Protein AF-A0A413JX87-F1 (afdb_monomer_lite)

Sequence (339 aa):
GPVENCNSFYLAYRRVDKDGAKVYVGSAQSSSTLMTVTASTTSLGARAYAVKSDAEAWNTNYVDEVNIGIIKDGTNGANGAMPRVCGRYSSGVPYVWDDNYRDIMFYSFGGVNYIFQVKVYGSSVTTPPVSVDGDDNWEPANRFSFVATDTLLADGANIADFMYKNGVMRSQAEVNGIPNLMLNGNTGEVDIRIGTFRGKVNTPFTLLGDSDAQIVSGMTNTFLLKDNLNIATSCKYMCTNGATIVLPTDIKYNGANVTILDFTYPPYNSDIAYTTVLVEGGDTFGNTLHTESQDQSQWFESDLINIRGGIKEFIAVPAYSTSGTFTKVKWFLKKYTSR

Radius of gyration: 36.55 Å; chains: 1; bounding box: 92×43×94 Å

Structure (mmCIF, N/CA/C/O backbone):
data_AF-A0A413JX87-F1
#
_entry.id   AF-A0A413JX87-F1
#
loop_
_atom_site.group_PDB
_atom_site.id
_atom_site.type_symbol
_atom_site.label_atom_id
_atom_site.label_alt_id
_atom_site.label_comp_id
_atom_site.label_asym_id
_atom_site.label_entity_id
_atom_site.label_seq_id
_atom_site.pdbx_PDB_ins_code
_atom_site.Cartn_x
_atom_site.Cartn_y
_atom_site.Cartn_z
_atom_site.occupancy
_atom_site.B_iso_or_equiv
_atom_site.auth_seq_id
_atom_site.auth_comp_id
_atom_site.auth_asym_id
_atom_site.auth_atom_id
_atom_site.pdbx_PDB_model_num
ATOM 1 N N . GLY A 1 1 ? -52.896 -1.210 23.649 1.00 39.78 1 GLY A N 1
ATOM 2 C CA . GLY A 1 1 ? -53.265 -0.801 25.019 1.00 39.78 1 GLY A CA 1
ATOM 3 C C . GLY A 1 1 ? -52.925 0.664 25.198 1.00 39.78 1 GLY A C 1
ATOM 4 O O . GLY A 1 1 ? -52.069 1.127 24.450 1.00 39.78 1 GLY A O 1
ATOM 5 N N . PRO A 1 2 ? -53.582 1.402 26.108 1.00 44.16 2 PRO A N 1
ATOM 6 C CA . PRO A 1 2 ? -53.163 2.764 26.420 1.00 44.16 2 PRO A CA 1
ATOM 7 C C . PRO A 1 2 ? -51.741 2.726 26.999 1.00 44.16 2 PRO A C 1
ATOM 9 O O . PRO A 1 2 ? -51.414 1.828 27.771 1.00 44.16 2 PRO A O 1
ATOM 12 N N . VAL A 1 3 ? -50.894 3.658 26.567 1.00 45.06 3 VAL A N 1
ATOM 13 C CA . VAL A 1 3 ? -49.524 3.820 27.066 1.00 45.06 3 VAL A CA 1
ATOM 14 C C . VAL A 1 3 ? -49.631 4.300 28.514 1.00 45.06 3 VAL A C 1
ATOM 16 O O . VAL A 1 3 ? -50.234 5.344 28.763 1.00 45.06 3 VAL A O 1
ATOM 19 N N . GLU A 1 4 ? -49.130 3.519 29.474 1.00 52.53 4 GLU A N 1
ATOM 20 C CA . GLU A 1 4 ? -49.090 3.947 30.873 1.00 52.53 4 GLU A CA 1
ATOM 21 C C . GLU A 1 4 ? -48.249 5.224 31.004 1.00 52.53 4 GLU A C 1
ATOM 23 O O . GLU A 1 4 ? -47.199 5.364 30.377 1.00 52.53 4 GLU A O 1
ATOM 28 N N . ASN A 1 5 ? -48.727 6.178 31.806 1.00 52.16 5 ASN A N 1
ATOM 29 C CA . ASN A 1 5 ? -48.008 7.418 32.086 1.00 52.16 5 ASN A CA 1
ATOM 30 C C . ASN A 1 5 ? -46.623 7.093 32.672 1.00 52.16 5 ASN A C 1
ATOM 32 O O . ASN A 1 5 ? -46.541 6.597 33.793 1.00 52.16 5 ASN A O 1
ATOM 36 N N . CYS A 1 6 ? -45.542 7.477 31.985 1.00 52.94 6 CYS A N 1
ATOM 37 C CA . CYS A 1 6 ? -44.150 7.341 32.452 1.00 52.94 6 CYS A CA 1
ATOM 38 C C . CYS A 1 6 ? -43.817 8.134 33.738 1.00 52.94 6 CYS A C 1
ATOM 40 O O . CYS A 1 6 ? -42.661 8.190 34.147 1.00 52.94 6 CYS A O 1
ATOM 42 N N . ASN A 1 7 ? -44.811 8.742 34.389 1.00 57.94 7 ASN A N 1
ATOM 43 C CA . ASN A 1 7 ? -44.675 9.447 35.662 1.00 57.94 7 ASN A CA 1
ATOM 44 C C . ASN A 1 7 ? -44.795 8.496 36.869 1.00 57.94 7 ASN A C 1
ATOM 46 O O . ASN A 1 7 ? -44.802 8.964 38.001 1.00 57.94 7 ASN A O 1
ATOM 50 N N . SER A 1 8 ? -44.942 7.184 36.669 1.00 71.06 8 SER A N 1
ATOM 51 C CA . SER A 1 8 ? -44.995 6.183 37.746 1.00 71.06 8 SER A CA 1
ATOM 52 C C . SER A 1 8 ? -43.616 5.743 38.252 1.00 71.06 8 SER A C 1
ATOM 54 O O . SER A 1 8 ? -43.532 5.216 39.358 1.00 71.06 8 SER A O 1
ATOM 56 N N . PHE A 1 9 ? -42.542 5.979 37.489 1.00 82.62 9 PHE A N 1
ATOM 57 C CA . PHE A 1 9 ? -41.192 5.528 37.833 1.00 82.62 9 PHE A CA 1
ATOM 58 C C . PHE A 1 9 ? -40.291 6.661 38.337 1.00 82.62 9 PHE A C 1
ATOM 60 O O . PHE A 1 9 ? -40.411 7.824 37.946 1.00 82.62 9 PHE A O 1
ATOM 67 N N . TYR A 1 10 ? -39.347 6.294 39.199 1.00 87.25 10 TYR A N 1
ATOM 68 C CA . TYR A 1 10 ? -38.249 7.139 39.646 1.00 87.25 10 TYR A CA 1
ATOM 69 C C . TYR A 1 10 ? -37.046 6.904 38.739 1.00 87.25 10 TYR A C 1
ATOM 71 O O . TYR A 1 10 ? -36.473 5.813 38.737 1.00 87.25 10 TYR A O 1
ATOM 79 N N . LEU A 1 11 ? -36.651 7.927 37.981 1.00 87.19 11 LEU A N 1
ATOM 80 C CA . LEU A 1 11 ? -35.415 7.893 37.208 1.00 87.19 11 LEU A CA 1
ATOM 81 C C . LEU A 1 11 ? -34.258 8.298 38.113 1.00 87.19 11 LEU A C 1
ATOM 83 O O . LEU A 1 11 ? -34.257 9.405 38.651 1.00 87.19 11 LEU A O 1
ATOM 87 N N . ALA A 1 12 ? -33.278 7.414 38.257 1.00 85.56 12 ALA A N 1
ATOM 88 C CA . ALA A 1 12 ? -32.003 7.705 38.891 1.00 85.56 12 ALA A CA 1
ATOM 89 C C . ALA A 1 12 ? -30.898 7.644 37.845 1.00 85.56 12 ALA A C 1
ATOM 91 O O . ALA A 1 12 ? -30.959 6.861 36.895 1.00 85.56 12 ALA A O 1
ATOM 92 N N . TYR A 1 13 ? -29.844 8.421 38.052 1.00 83.94 13 TYR A N 1
ATOM 93 C CA . TYR A 1 13 ? -28.676 8.369 37.194 1.00 83.94 13 TYR A CA 1
ATOM 94 C C . TYR A 1 13 ? -27.381 8.332 37.991 1.00 83.94 13 TYR A C 1
ATOM 96 O O . TYR A 1 13 ? -27.323 8.793 39.129 1.00 83.94 13 TYR A O 1
ATOM 104 N N . ARG A 1 14 ? -26.341 7.774 37.375 1.00 80.12 14 ARG A N 1
ATOM 105 C CA . ARG A 1 14 ? -24.995 7.674 37.926 1.00 80.12 14 ARG A CA 1
ATOM 106 C C . ARG A 1 14 ? -23.988 8.069 36.860 1.00 80.12 14 ARG A C 1
ATOM 108 O O . ARG A 1 14 ? -24.003 7.538 35.756 1.00 80.12 14 ARG A O 1
ATOM 115 N N . ARG A 1 15 ? -23.082 8.971 37.219 1.00 79.19 15 ARG A N 1
ATOM 116 C CA . ARG A 1 15 ? -21.880 9.284 36.444 1.00 79.19 15 ARG A CA 1
ATOM 117 C C . ARG A 1 15 ? -20.692 8.562 37.066 1.00 79.19 15 ARG A C 1
ATOM 119 O O . ARG A 1 15 ? -20.596 8.495 38.289 1.00 79.19 15 ARG A O 1
ATOM 126 N N . VAL A 1 16 ? -19.795 8.044 36.239 1.00 76.12 16 VAL A N 1
ATOM 127 C CA . VAL A 1 16 ? -18.480 7.563 36.661 1.00 76.12 16 VAL A CA 1
ATOM 128 C C . VAL A 1 16 ? -17.438 8.450 35.991 1.00 76.12 16 VAL A C 1
ATOM 130 O O . VAL A 1 16 ? -17.410 8.588 34.769 1.00 76.12 16 VAL A O 1
ATOM 133 N N . ASP A 1 17 ? -16.620 9.104 36.808 1.00 76.75 17 ASP A N 1
ATOM 134 C CA . ASP A 1 17 ? -15.427 9.820 36.357 1.00 76.75 17 ASP A CA 1
ATOM 135 C C . ASP A 1 17 ? -14.189 8.930 36.521 1.00 76.75 17 ASP A C 1
ATOM 137 O O . ASP A 1 17 ? -14.228 7.935 37.242 1.00 76.75 17 ASP A O 1
ATOM 141 N N . LYS A 1 18 ? -13.079 9.321 35.883 1.00 66.12 18 LYS A N 1
ATOM 142 C CA . LYS A 1 18 ? -11.777 8.625 35.896 1.00 66.12 18 LYS A CA 1
ATOM 143 C C . LYS A 1 18 ? -11.289 8.162 37.281 1.00 66.12 18 LYS A C 1
ATOM 145 O O . LYS A 1 18 ? -10.570 7.177 37.351 1.00 66.12 18 LYS A O 1
ATOM 150 N N . ASP A 1 19 ? -11.690 8.840 38.355 1.00 62.34 19 ASP A N 1
ATOM 151 C CA . ASP A 1 19 ? -11.262 8.534 39.728 1.00 62.34 19 ASP A CA 1
ATOM 152 C C . ASP A 1 19 ? -12.178 7.513 40.443 1.00 62.34 19 ASP A C 1
ATOM 154 O O . ASP A 1 19 ? -12.044 7.296 41.644 1.00 62.34 19 ASP A O 1
ATOM 158 N N . GLY A 1 20 ? -13.189 6.959 39.758 1.00 58.19 20 GLY A N 1
ATOM 159 C CA . GLY A 1 20 ? -14.112 5.934 40.275 1.00 58.19 20 GLY A CA 1
ATOM 160 C C . GLY A 1 20 ? -15.097 6.392 41.368 1.00 58.19 20 GLY A C 1
ATOM 161 O O . GLY A 1 20 ? -16.060 5.685 41.663 1.00 58.19 20 GLY A O 1
ATOM 162 N N . ALA A 1 21 ? -14.903 7.581 41.953 1.00 51.06 21 ALA A N 1
ATOM 163 C CA . ALA A 1 21 ? -15.490 7.953 43.245 1.00 51.06 21 ALA A CA 1
ATOM 164 C C . ALA A 1 21 ? -16.690 8.927 43.213 1.00 51.06 21 ALA A C 1
ATOM 166 O O . ALA A 1 21 ? -17.373 9.085 44.224 1.00 51.06 21 ALA A O 1
ATOM 167 N N . LYS A 1 22 ? -16.975 9.614 42.098 1.00 49.44 22 LYS A N 1
ATOM 168 C CA . LYS A 1 22 ? -17.972 10.708 42.076 1.00 49.44 22 LYS A CA 1
ATOM 169 C C . LYS A 1 22 ? -19.338 10.256 41.565 1.00 49.44 22 LYS A C 1
ATOM 171 O O . LYS A 1 22 ? -19.640 10.377 40.385 1.00 49.44 22 LYS A O 1
ATOM 176 N N . VAL A 1 23 ? -20.174 9.779 42.485 1.00 52.97 23 VAL A N 1
ATOM 177 C CA . VAL A 1 23 ? -21.579 9.431 42.238 1.00 52.97 23 VAL A CA 1
ATOM 178 C C . VAL A 1 23 ? -22.448 10.675 42.455 1.00 52.97 23 VAL A C 1
ATOM 180 O O . VAL A 1 23 ? -22.610 11.122 43.586 1.00 52.97 23 VAL A O 1
ATOM 183 N N . TYR A 1 24 ? -23.010 11.245 41.387 1.00 54.88 24 TYR A N 1
ATOM 184 C CA . TYR A 1 24 ? -24.106 12.210 41.514 1.00 54.88 24 TYR A CA 1
ATOM 185 C C . TYR A 1 24 ? -25.420 11.459 41.335 1.00 54.88 24 TYR A C 1
ATOM 187 O O . TYR A 1 24 ? -25.675 10.949 40.248 1.00 54.88 24 TYR A O 1
ATOM 195 N N . VAL A 1 25 ? -26.213 11.374 42.402 1.00 55.03 25 VAL A N 1
ATOM 196 C CA . VAL A 1 25 ? -27.550 10.778 42.383 1.00 55.03 25 VAL A CA 1
ATOM 197 C C . VAL A 1 25 ? -28.558 11.915 42.322 1.00 55.03 25 VAL A C 1
ATOM 199 O O . VAL A 1 25 ? -28.744 12.643 43.294 1.00 55.03 25 VAL A O 1
ATOM 202 N N . GLY A 1 26 ? -29.204 12.082 41.174 1.00 61.41 26 GLY A N 1
ATOM 203 C CA . GLY A 1 26 ? -30.480 12.780 41.097 1.00 61.41 26 GLY A CA 1
ATOM 204 C C . GLY A 1 26 ? -31.564 11.740 40.873 1.00 61.41 26 GLY A C 1
ATOM 205 O O . GLY A 1 26 ? -31.559 11.096 39.826 1.00 61.41 26 GLY A O 1
ATOM 206 N N . SER A 1 27 ? -32.460 11.554 41.842 1.00 66.31 27 SER A N 1
ATOM 207 C CA . SER A 1 27 ? -33.670 10.756 41.660 1.00 66.31 27 SER A CA 1
ATOM 208 C C . SER A 1 27 ? -34.885 11.677 41.640 1.00 66.31 27 SER A C 1
ATOM 210 O O . SER A 1 27 ? -35.082 12.516 42.520 1.00 66.31 27 SER A O 1
ATOM 212 N N . ALA A 1 28 ? -35.697 11.555 40.598 1.00 75.00 28 ALA A N 1
ATOM 213 C CA . ALA A 1 28 ? -36.948 12.286 40.488 1.00 75.00 28 ALA A CA 1
ATOM 214 C C . ALA A 1 28 ? -38.000 11.386 39.855 1.00 75.00 28 ALA A C 1
ATOM 216 O O . ALA A 1 28 ? -37.711 10.615 38.938 1.00 75.00 28 ALA A O 1
ATOM 217 N N . GLN A 1 29 ? -39.232 11.505 40.340 1.00 83.75 29 GLN A N 1
ATOM 218 C CA . GLN A 1 29 ? -40.381 10.951 39.646 1.00 83.75 29 GLN A CA 1
ATOM 219 C C . GLN A 1 29 ? -40.648 11.838 38.432 1.00 83.75 29 GLN A C 1
ATOM 221 O O . GLN A 1 29 ? -41.188 12.936 38.553 1.00 83.75 29 GLN A O 1
ATOM 226 N N . SER A 1 30 ? -40.134 11.418 37.286 1.00 77.88 30 SER A N 1
ATOM 227 C CA . SER A 1 30 ? -40.057 12.244 36.088 1.00 77.88 30 SER A CA 1
ATOM 228 C C . SER A 1 30 ? -39.930 11.356 34.862 1.00 77.88 30 SER A C 1
ATOM 230 O O . SER A 1 30 ? -39.313 10.297 34.919 1.00 77.88 30 SER A O 1
ATOM 232 N N . SER A 1 31 ? -40.444 11.830 33.731 1.00 75.75 31 SER A N 1
ATOM 233 C CA . SER A 1 31 ? -40.242 11.200 32.428 1.00 75.75 31 SER A CA 1
ATOM 234 C C . SER A 1 31 ? -38.874 11.521 31.805 1.00 75.75 31 SER A C 1
ATOM 236 O O . SER A 1 31 ? -38.539 10.976 30.759 1.00 75.75 31 SER A O 1
ATOM 238 N N . SER A 1 32 ? -38.090 12.430 32.402 1.00 74.19 32 SER A N 1
ATOM 239 C CA . SER A 1 32 ? -36.755 12.810 31.917 1.00 74.19 32 SER A CA 1
ATOM 240 C C . SER A 1 32 ? -35.840 13.318 33.031 1.00 74.19 32 SER A C 1
ATOM 242 O O . SER A 1 32 ? -36.305 13.896 34.015 1.00 74.19 32 SER A O 1
ATOM 244 N N . THR A 1 33 ? -34.530 13.169 32.849 1.00 72.81 33 THR A N 1
ATOM 245 C CA . THR A 1 33 ? -33.508 13.715 33.749 1.00 72.81 33 THR A CA 1
ATOM 246 C C . THR A 1 33 ? -32.359 14.325 32.947 1.00 72.81 33 THR A C 1
ATOM 248 O O . THR A 1 33 ? -32.121 13.928 31.807 1.00 72.81 33 THR A O 1
ATOM 251 N N . LEU A 1 34 ? -31.664 15.306 33.525 1.00 73.06 34 LEU A N 1
ATOM 252 C CA . LEU A 1 34 ? -30.490 15.942 32.929 1.00 73.06 34 LEU A CA 1
ATOM 253 C C . LEU A 1 34 ? -29.253 15.567 33.737 1.00 73.06 34 LEU A C 1
ATOM 255 O O . LEU A 1 34 ? -29.243 15.687 34.963 1.00 73.06 34 LEU A O 1
ATOM 259 N N . MET A 1 35 ? -28.198 15.158 33.038 1.00 73.44 35 MET A N 1
ATOM 260 C CA . MET A 1 35 ? -26.916 14.828 33.644 1.00 73.44 35 MET A CA 1
ATOM 261 C C . MET A 1 35 ? -25.802 15.644 32.992 1.00 73.44 35 MET A C 1
ATOM 263 O O . MET A 1 35 ? -25.612 15.602 31.778 1.00 73.44 35 MET A O 1
ATOM 267 N N . THR A 1 36 ? -25.031 16.356 33.811 1.00 75.00 36 THR A N 1
ATOM 268 C CA . THR A 1 36 ? -23.856 17.097 33.346 1.00 75.00 36 THR A CA 1
ATOM 269 C C . THR A 1 36 ? -22.670 16.153 33.150 1.00 75.00 36 THR A C 1
ATOM 271 O O . THR A 1 36 ? -22.175 15.544 34.105 1.00 75.00 36 THR A O 1
ATOM 274 N N . VAL A 1 37 ? -22.180 16.077 31.916 1.00 72.00 37 VAL A N 1
ATOM 275 C CA . VAL A 1 37 ? -20.982 15.323 31.525 1.00 72.00 37 VAL A CA 1
ATOM 276 C C . VAL A 1 37 ? -19.751 16.231 31.591 1.00 72.00 37 VAL A C 1
ATOM 278 O O . VAL A 1 37 ? -19.833 17.415 31.269 1.00 72.00 37 VAL A O 1
ATOM 281 N N . THR A 1 38 ? -18.604 15.696 32.010 1.00 72.44 38 THR A N 1
ATOM 282 C CA . THR A 1 38 ? -17.318 16.411 32.015 1.00 72.44 38 THR A CA 1
ATOM 283 C C . THR A 1 38 ? -16.285 15.674 31.161 1.00 72.44 38 THR A C 1
ATOM 285 O O . THR A 1 38 ? -16.447 14.504 30.820 1.00 72.44 38 THR A O 1
ATOM 288 N N . ALA A 1 39 ? -15.157 16.327 30.864 1.00 67.88 39 ALA A N 1
ATOM 289 C CA . ALA A 1 39 ? -14.044 15.695 30.148 1.00 67.88 39 ALA A CA 1
ATOM 290 C C . ALA A 1 39 ? -13.429 14.485 30.892 1.00 67.88 39 ALA A C 1
ATOM 292 O O . ALA A 1 39 ? -12.719 13.680 30.284 1.00 67.88 39 ALA A O 1
ATOM 293 N N . SER A 1 40 ? -13.680 14.340 32.200 1.00 70.69 40 SER A N 1
ATOM 294 C CA . SER A 1 40 ? -13.230 13.208 33.025 1.00 70.69 40 SER A CA 1
ATOM 295 C C . SER A 1 40 ? -14.194 12.024 33.034 1.00 70.69 40 SER A C 1
ATOM 297 O O . SER A 1 40 ? -13.824 10.970 33.548 1.00 70.69 40 SER A O 1
ATOM 299 N N . THR A 1 41 ? -15.401 12.187 32.496 1.00 74.06 41 THR A N 1
ATOM 300 C CA . THR A 1 41 ? -16.443 11.164 32.540 1.00 74.06 41 THR A CA 1
ATOM 301 C C . THR A 1 41 ? -16.083 9.980 31.641 1.00 74.06 41 THR A C 1
ATOM 303 O O . THR A 1 41 ? -15.620 10.165 30.514 1.00 74.06 41 THR A O 1
ATOM 306 N N . THR A 1 42 ? -16.253 8.763 32.157 1.00 70.25 42 THR A N 1
ATOM 307 C CA . THR A 1 42 ? -15.902 7.497 31.488 1.00 70.25 42 THR A CA 1
ATOM 308 C C . THR A 1 42 ? -17.129 6.639 31.195 1.00 70.25 42 THR A C 1
ATOM 310 O O . THR A 1 42 ? -17.184 5.975 30.161 1.00 70.25 42 THR A O 1
ATOM 313 N N . SER A 1 43 ? -18.150 6.688 32.048 1.00 74.12 43 SER A N 1
ATOM 314 C CA . SER A 1 43 ? -19.437 6.045 31.791 1.00 74.12 43 SER A CA 1
ATOM 315 C C . SER A 1 43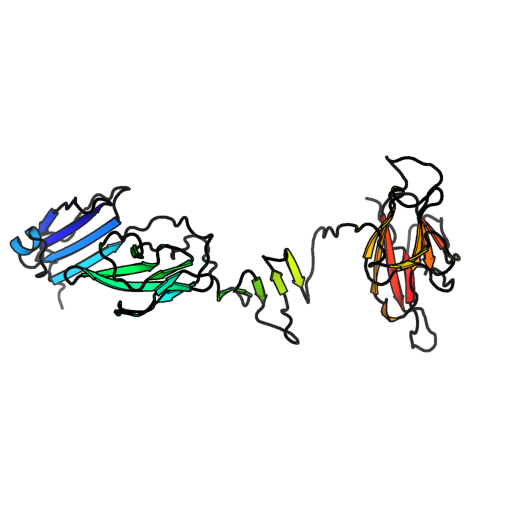 ? -20.580 6.734 32.527 1.00 74.12 43 SER A C 1
ATOM 317 O O . SER A 1 43 ? -20.387 7.450 33.514 1.00 74.12 43 SER A O 1
ATOM 319 N N . LEU A 1 44 ? -21.785 6.510 32.019 1.00 80.00 44 LEU A N 1
ATOM 320 C CA . LEU A 1 44 ? -23.050 6.936 32.590 1.00 80.00 44 LEU A CA 1
ATOM 321 C C . LEU A 1 44 ? -23.949 5.711 32.746 1.00 80.00 44 LEU A C 1
ATOM 323 O O . LEU A 1 44 ? -23.934 4.815 31.907 1.00 80.00 44 LEU A O 1
ATOM 327 N N . GLY A 1 45 ? -24.763 5.695 33.788 1.00 81.31 45 GLY A N 1
ATOM 328 C CA . GLY A 1 45 ? -25.863 4.756 33.955 1.00 81.31 45 GLY A CA 1
ATOM 329 C C . GLY A 1 45 ? -27.141 5.520 34.261 1.00 81.31 45 GLY A C 1
ATOM 330 O O . GLY A 1 45 ? -27.110 6.527 34.973 1.00 81.31 45 GLY A O 1
ATOM 331 N N . ALA A 1 46 ? -28.264 5.035 33.756 1.00 84.31 46 ALA A N 1
ATOM 332 C CA . ALA A 1 46 ? -29.600 5.487 34.109 1.00 84.31 46 ALA A CA 1
ATOM 333 C C . ALA A 1 46 ? -30.453 4.266 34.455 1.00 84.31 46 ALA A C 1
ATOM 335 O O . ALA A 1 46 ? -30.396 3.253 33.764 1.00 84.31 46 ALA A O 1
ATOM 336 N N . ARG A 1 47 ? -31.229 4.357 35.532 1.00 87.25 47 ARG A N 1
ATOM 337 C CA . ARG A 1 47 ? -32.126 3.294 35.992 1.00 87.25 47 ARG A CA 1
ATOM 338 C C . ARG A 1 47 ? -33.512 3.850 36.263 1.00 87.25 47 ARG A C 1
ATOM 340 O O . ARG A 1 47 ? -33.635 4.961 36.780 1.00 87.25 47 ARG A O 1
ATOM 347 N N . ALA A 1 48 ? -34.531 3.055 35.967 1.00 87.88 48 ALA A N 1
ATOM 348 C CA . ALA A 1 48 ? -35.908 3.317 36.362 1.00 87.88 48 ALA A CA 1
ATOM 349 C C . ALA A 1 48 ? -36.289 2.409 37.535 1.00 87.88 48 ALA A C 1
ATOM 351 O O . ALA A 1 48 ? -36.070 1.202 37.478 1.00 87.88 48 ALA A O 1
ATOM 352 N N . TYR A 1 49 ? -36.881 2.966 38.588 1.00 88.75 49 TYR A N 1
ATOM 353 C CA . TYR A 1 49 ? -37.344 2.215 39.759 1.00 88.75 49 TYR A CA 1
ATOM 354 C C . TYR A 1 49 ? -38.829 2.451 40.004 1.00 88.75 49 TYR A C 1
ATOM 356 O O . TYR A 1 49 ? -39.323 3.562 39.829 1.00 88.75 49 TYR A O 1
ATOM 364 N N . ALA A 1 50 ? -39.537 1.429 40.485 1.00 88.44 50 ALA A N 1
ATOM 365 C CA . ALA A 1 50 ? -40.916 1.583 40.952 1.00 88.44 50 ALA A CA 1
ATOM 366 C C . ALA A 1 50 ? -40.997 2.269 42.331 1.00 88.44 50 ALA A C 1
ATOM 368 O O . ALA A 1 50 ? -42.023 2.849 42.678 1.00 88.44 50 ALA A O 1
ATOM 369 N N . VAL A 1 51 ? -39.916 2.214 43.119 1.00 86.44 51 VAL A N 1
ATOM 370 C CA . VAL A 1 51 ? -39.880 2.676 44.513 1.00 86.44 51 VAL A CA 1
ATOM 371 C C . VAL A 1 51 ? -38.788 3.728 44.708 1.00 86.44 51 VAL A C 1
ATOM 373 O O . VAL A 1 51 ? -37.645 3.557 44.285 1.00 86.44 51 VAL A O 1
ATOM 376 N N . LYS A 1 52 ? -39.137 4.816 45.404 1.00 85.12 52 LYS A N 1
ATOM 377 C CA . LYS A 1 52 ? -38.247 5.959 45.654 1.00 85.12 52 LYS A CA 1
ATOM 378 C C . LYS A 1 52 ? -36.959 5.580 46.390 1.00 85.12 52 LYS A C 1
ATOM 380 O O . LYS A 1 52 ? -35.881 6.000 45.982 1.00 85.12 52 LYS A O 1
ATOM 385 N N . SER A 1 53 ? -37.063 4.792 47.459 1.00 87.00 53 SER A N 1
ATOM 386 C CA . SER A 1 53 ? -35.906 4.410 48.280 1.00 87.00 53 SER A CA 1
ATOM 387 C C . SER A 1 53 ? -34.904 3.543 47.517 1.00 87.00 53 SER A C 1
ATOM 389 O O . SER A 1 53 ? -33.704 3.657 47.746 1.00 87.00 53 SER A O 1
ATOM 391 N N . ASP A 1 54 ? -35.375 2.713 46.581 1.00 87.81 54 ASP A N 1
ATOM 392 C CA . ASP A 1 54 ? -34.494 1.924 45.716 1.00 87.81 54 ASP A CA 1
ATOM 393 C C . ASP A 1 54 ? -33.728 2.823 44.732 1.00 87.81 54 ASP A C 1
ATOM 395 O O . ASP A 1 54 ? -32.521 2.650 44.536 1.00 87.81 54 ASP A O 1
ATOM 399 N N . ALA A 1 55 ? -34.404 3.845 44.191 1.00 85.38 55 ALA A N 1
ATOM 400 C CA . ALA A 1 55 ? -33.791 4.849 43.324 1.00 85.38 55 ALA A CA 1
ATOM 401 C C . ALA A 1 55 ? -32.706 5.667 44.037 1.00 85.38 55 ALA A C 1
ATOM 403 O O . ALA A 1 55 ? -31.646 5.916 43.463 1.00 85.38 55 ALA A O 1
ATOM 404 N N . GLU A 1 56 ? -32.954 6.063 45.288 1.00 84.50 56 GLU A N 1
ATOM 405 C CA . GLU A 1 56 ? -31.986 6.777 46.133 1.00 84.50 56 GLU A CA 1
ATOM 406 C C . GLU A 1 56 ? -30.787 5.893 46.525 1.00 84.50 56 GLU A C 1
ATOM 408 O O . GLU A 1 56 ? -29.679 6.403 46.686 1.00 84.50 56 GLU A O 1
ATOM 413 N N . ALA A 1 57 ? -30.980 4.573 46.630 1.00 84.62 57 ALA A N 1
ATOM 414 C CA . ALA A 1 57 ? -29.945 3.614 47.019 1.00 84.62 57 ALA A CA 1
ATOM 415 C C . ALA A 1 57 ? -29.076 3.093 45.857 1.00 84.62 57 ALA A C 1
ATOM 417 O O . ALA A 1 57 ? -28.059 2.446 46.110 1.00 84.62 57 ALA A O 1
ATOM 418 N N . TRP A 1 58 ? -29.461 3.329 44.596 1.00 82.56 58 TRP A N 1
ATOM 419 C CA . TRP A 1 58 ? -28.801 2.758 43.409 1.00 82.56 58 TRP A CA 1
ATOM 420 C C . TRP A 1 58 ? -28.619 1.222 43.491 1.00 82.56 58 TRP A C 1
ATOM 422 O O . TRP A 1 58 ? -27.555 0.670 43.197 1.00 82.56 58 TRP A O 1
ATOM 432 N N . ASN A 1 59 ? -29.649 0.495 43.919 1.00 84.62 59 ASN A N 1
ATOM 433 C CA . ASN A 1 59 ? -29.579 -0.959 44.097 1.00 84.62 59 ASN A CA 1
ATOM 434 C C . ASN A 1 59 ? -30.050 -1.733 42.849 1.00 84.62 59 ASN A C 1
ATOM 436 O O . ASN A 1 59 ? -30.297 -1.162 41.791 1.00 84.62 59 ASN A O 1
ATOM 440 N N . THR A 1 60 ? -30.131 -3.058 42.943 1.00 86.62 60 THR A N 1
ATOM 441 C CA . THR A 1 60 ? -30.507 -3.934 41.822 1.00 86.62 60 THR A CA 1
ATOM 442 C C . THR A 1 60 ? -32.019 -4.119 41.649 1.00 86.62 60 THR A C 1
ATOM 444 O O . THR A 1 60 ? -32.420 -4.895 40.792 1.00 86.62 60 THR A O 1
ATOM 447 N N . ASN A 1 61 ? -32.864 -3.421 42.418 1.00 88.62 61 ASN A N 1
ATOM 448 C CA . ASN A 1 61 ? -34.331 -3.506 42.337 1.00 88.62 61 ASN A CA 1
ATOM 449 C C . ASN A 1 61 ? -34.917 -2.582 41.250 1.00 88.62 61 ASN A C 1
ATOM 451 O O . ASN A 1 61 ? -36.028 -2.066 41.385 1.00 88.62 61 ASN A O 1
ATOM 455 N N . TYR A 1 62 ? -34.155 -2.308 40.192 1.00 87.88 62 TYR A N 1
ATOM 456 C CA . TYR A 1 62 ? -34.613 -1.476 39.085 1.00 87.88 62 TYR A CA 1
ATOM 457 C C . TYR A 1 62 ? -35.540 -2.265 38.154 1.00 87.88 62 TYR A C 1
ATOM 459 O O . TYR A 1 62 ? -35.446 -3.484 38.027 1.00 87.88 62 TYR A O 1
ATOM 467 N N . VAL A 1 63 ? -36.440 -1.543 37.495 1.00 89.00 63 VAL A N 1
ATOM 468 C CA . VAL A 1 63 ? -37.340 -2.063 36.459 1.00 89.00 63 VAL A CA 1
ATOM 469 C C . VAL A 1 63 ? -36.634 -2.086 35.105 1.00 89.00 63 VAL A C 1
ATOM 471 O O . VAL A 1 63 ? -36.882 -2.981 34.305 1.00 89.00 63 VAL A O 1
ATOM 474 N N . ASP A 1 64 ? -35.736 -1.125 34.870 1.00 84.56 64 ASP A N 1
ATOM 475 C CA . ASP A 1 64 ? -34.921 -1.050 33.658 1.00 84.56 64 ASP A CA 1
ATOM 476 C C . ASP A 1 64 ? -33.593 -0.311 33.913 1.00 84.56 64 ASP A C 1
ATOM 478 O O . ASP A 1 64 ? -33.501 0.519 34.829 1.00 84.56 64 ASP A O 1
ATOM 482 N N . GLU A 1 65 ? -32.573 -0.603 33.106 1.00 85.56 65 GLU A N 1
ATOM 483 C CA . GLU A 1 65 ? -31.249 0.024 33.147 1.00 85.56 65 GLU A CA 1
ATOM 484 C C . GLU A 1 65 ? -30.717 0.296 31.734 1.00 85.56 65 GLU A C 1
ATOM 486 O O . GLU A 1 65 ? -30.695 -0.575 30.868 1.00 85.56 65 GLU A O 1
ATOM 491 N N . VAL A 1 66 ? -30.171 1.497 31.542 1.00 77.81 66 VAL A N 1
ATOM 492 C CA . VAL A 1 66 ? -29.366 1.855 30.374 1.00 77.81 66 VAL A CA 1
ATOM 493 C C . VAL A 1 66 ? -27.987 2.303 30.836 1.00 77.81 66 VAL A C 1
ATOM 495 O O . VAL A 1 66 ? -27.855 3.208 31.659 1.00 77.81 66 VAL A O 1
ATOM 498 N N . ASN A 1 67 ? -26.948 1.707 30.258 1.00 74.94 67 ASN A N 1
ATOM 499 C CA . ASN A 1 67 ? -25.562 2.121 30.453 1.00 74.94 67 ASN A CA 1
ATOM 500 C C . ASN A 1 67 ? -25.037 2.781 29.171 1.00 74.94 67 ASN A C 1
ATOM 502 O O . ASN A 1 67 ? -25.204 2.248 28.077 1.00 74.94 67 ASN A O 1
ATOM 506 N N . ILE A 1 68 ? -24.389 3.935 29.310 1.00 70.06 68 ILE A N 1
ATOM 507 C CA . ILE A 1 68 ? -23.825 4.728 28.214 1.00 70.06 68 ILE A CA 1
ATOM 508 C C . ILE A 1 68 ? -22.322 4.874 28.463 1.00 70.06 68 ILE A C 1
ATOM 510 O O . ILE A 1 68 ? -21.896 5.510 29.427 1.00 70.06 68 ILE A O 1
ATOM 514 N N . GLY A 1 69 ? -21.494 4.287 27.602 1.00 64.56 69 GLY A N 1
ATOM 515 C CA . GLY A 1 69 ? -20.044 4.498 27.633 1.00 64.56 69 GLY A CA 1
ATOM 516 C C . GLY A 1 69 ? -19.666 5.832 26.986 1.00 64.56 69 GLY A C 1
ATOM 517 O O . GLY A 1 69 ? -20.202 6.168 25.932 1.00 64.56 69 GLY A O 1
ATOM 518 N N . ILE A 1 70 ? -18.738 6.585 27.588 1.00 66.12 70 ILE A N 1
ATOM 519 C CA . ILE A 1 70 ? -18.177 7.790 26.958 1.00 66.12 70 ILE A CA 1
ATOM 520 C C . ILE A 1 70 ? -16.880 7.423 26.244 1.00 66.12 70 ILE A C 1
ATOM 522 O O . ILE A 1 70 ? -15.930 6.934 26.855 1.00 66.12 70 ILE A O 1
ATOM 526 N N . ILE A 1 71 ? -16.852 7.673 24.937 1.00 58.91 71 ILE A N 1
ATOM 527 C CA . ILE A 1 71 ? -15.771 7.272 24.034 1.00 58.91 71 ILE A CA 1
ATOM 528 C C . ILE A 1 71 ? -14.819 8.458 23.812 1.00 58.91 71 ILE A C 1
ATOM 530 O O . ILE A 1 71 ? -15.257 9.604 23.731 1.00 58.91 71 ILE A O 1
ATOM 534 N N . LYS A 1 72 ? -13.511 8.180 23.735 1.00 52.84 72 LYS A N 1
ATOM 535 C CA . LYS A 1 72 ? -12.443 9.142 23.408 1.00 52.84 72 LYS A CA 1
ATOM 536 C C . LYS A 1 72 ? -11.532 8.554 22.332 1.00 52.84 72 LYS A C 1
ATOM 538 O O . LYS A 1 72 ? -11.406 7.330 22.262 1.00 52.84 72 LYS A O 1
ATOM 543 N N . ASP A 1 73 ? -10.865 9.421 21.578 1.00 43.22 73 ASP A N 1
ATOM 544 C CA . ASP A 1 73 ? -9.960 9.054 20.485 1.00 43.22 73 ASP A CA 1
ATOM 545 C C . ASP A 1 73 ? -8.857 8.069 20.923 1.00 43.22 73 ASP A C 1
ATOM 547 O O . ASP A 1 73 ? -8.335 8.122 22.045 1.00 43.22 73 ASP A O 1
ATOM 551 N N . GLY A 1 74 ? -8.501 7.146 20.024 1.00 46.91 74 GLY A N 1
ATOM 552 C CA . GLY A 1 74 ? -7.436 6.163 20.230 1.00 46.91 74 GLY A CA 1
ATOM 553 C C . GLY A 1 74 ? -6.054 6.696 19.830 1.00 46.91 74 GLY A C 1
ATOM 554 O O . GLY A 1 74 ? -5.917 7.354 18.807 1.00 46.91 74 GLY A O 1
ATOM 555 N N . THR A 1 75 ? -5.014 6.377 20.611 1.00 43.62 75 THR A N 1
ATOM 556 C CA . THR A 1 75 ? -3.624 6.851 20.400 1.00 43.62 75 THR A CA 1
ATOM 557 C C . THR A 1 75 ? -2.627 5.760 19.985 1.00 43.62 75 THR A C 1
ATOM 559 O O . THR A 1 75 ? -1.477 6.073 19.701 1.00 43.62 75 THR A O 1
ATOM 562 N N . ASN A 1 76 ? -3.030 4.482 19.949 1.00 46.81 76 ASN A N 1
ATOM 563 C CA . ASN A 1 76 ? -2.102 3.336 19.890 1.00 46.81 76 ASN A CA 1
ATOM 564 C C . ASN A 1 76 ? -2.173 2.522 18.579 1.00 46.81 76 ASN A C 1
ATOM 566 O O . ASN A 1 76 ? -1.899 1.326 18.583 1.00 46.81 76 ASN A O 1
ATOM 570 N N . GLY A 1 77 ? -2.525 3.145 17.451 1.00 46.97 77 GLY A N 1
ATOM 571 C CA . GLY A 1 77 ? -2.675 2.454 16.157 1.00 46.97 77 GLY A CA 1
ATOM 572 C C . GLY A 1 77 ? -1.385 1.891 15.535 1.00 46.97 77 GLY A C 1
ATOM 573 O O . GLY A 1 77 ? -1.459 1.246 14.497 1.00 46.97 77 GLY A O 1
ATOM 574 N N . ALA A 1 78 ? -0.212 2.125 16.136 1.00 42.88 78 ALA A N 1
ATOM 575 C CA . ALA A 1 78 ? 1.077 1.677 15.598 1.00 42.88 78 ALA A CA 1
ATOM 576 C C . ALA A 1 78 ? 1.382 0.187 15.859 1.00 42.88 78 ALA A C 1
ATOM 578 O O . ALA A 1 78 ? 2.109 -0.426 15.084 1.00 42.88 78 ALA A O 1
ATOM 579 N N . ASN A 1 79 ? 0.801 -0.410 16.906 1.00 51.97 79 ASN A N 1
ATOM 580 C CA . ASN A 1 79 ? 0.990 -1.825 17.245 1.00 51.97 79 ASN A CA 1
ATOM 581 C C . ASN A 1 79 ? -0.249 -2.616 16.787 1.00 51.97 79 ASN A C 1
ATOM 583 O O . ASN A 1 79 ? -1.117 -2.944 17.595 1.00 51.97 79 ASN A O 1
ATOM 587 N N . GLY A 1 80 ? -0.359 -2.842 15.474 1.00 51.78 80 GLY A N 1
ATOM 588 C CA . GLY A 1 80 ? -1.546 -3.342 14.758 1.00 51.78 80 GLY A CA 1
ATOM 589 C C . GLY A 1 80 ? -1.949 -4.809 14.979 1.00 51.78 80 GLY A C 1
ATOM 590 O O . GLY A 1 80 ? -2.481 -5.422 14.059 1.00 51.78 80 GLY A O 1
ATOM 591 N N . ALA A 1 81 ? -1.713 -5.381 16.163 1.00 59.91 81 ALA A N 1
ATOM 592 C CA . ALA A 1 81 ? -2.111 -6.754 16.477 1.00 59.91 81 ALA A CA 1
ATOM 593 C C . ALA A 1 81 ? -3.641 -6.916 16.419 1.00 59.91 81 ALA A C 1
ATOM 595 O O . ALA A 1 81 ? -4.376 -6.103 16.993 1.00 59.91 81 ALA A O 1
ATOM 596 N N . MET A 1 82 ? -4.136 -7.971 15.757 1.00 64.25 82 MET A N 1
ATOM 597 C CA . MET A 1 82 ? -5.575 -8.216 15.647 1.00 64.25 82 MET A CA 1
ATOM 598 C C . MET A 1 82 ? -6.173 -8.498 17.031 1.00 64.25 82 MET A C 1
ATOM 600 O O . MET A 1 82 ? -5.727 -9.416 17.725 1.00 64.25 82 MET A O 1
ATOM 604 N N . PRO A 1 83 ? -7.225 -7.784 17.451 1.00 73.69 83 PRO A N 1
ATOM 605 C CA . PRO A 1 83 ? -7.910 -8.130 18.681 1.00 73.69 83 PRO A CA 1
ATOM 606 C C . PRO A 1 83 ? -8.589 -9.498 18.551 1.00 73.69 83 PRO A C 1
ATOM 608 O O . PRO A 1 83 ? -9.367 -9.732 17.625 1.00 73.69 83 PRO A O 1
ATOM 611 N N . ARG A 1 84 ? -8.310 -10.405 19.493 1.00 78.19 84 ARG A N 1
ATOM 612 C CA . ARG A 1 84 ? -8.879 -11.759 19.528 1.00 78.19 84 ARG A CA 1
ATOM 613 C C . ARG A 1 84 ? -9.736 -11.929 20.774 1.00 78.19 84 ARG A C 1
ATOM 615 O O . ARG A 1 84 ? -9.246 -11.834 21.893 1.00 78.19 84 ARG A O 1
ATOM 622 N N . VAL A 1 85 ? -11.029 -12.185 20.586 1.00 79.69 85 VAL A N 1
ATOM 623 C CA . VAL A 1 85 ? -11.956 -12.412 21.703 1.00 79.69 85 VAL A CA 1
ATOM 624 C C . VAL A 1 85 ? -11.806 -13.848 22.203 1.00 79.69 85 VAL A C 1
ATOM 626 O O . VAL A 1 85 ? -12.186 -14.792 21.516 1.00 79.69 85 VAL A O 1
ATOM 629 N N . CYS A 1 86 ? -11.290 -14.005 23.420 1.00 82.25 86 CYS A N 1
ATOM 630 C CA . CYS A 1 86 ? -11.034 -15.299 24.060 1.00 82.25 86 CYS A CA 1
ATOM 631 C C . CYS A 1 86 ? -12.165 -15.750 24.999 1.00 82.25 86 CYS A C 1
ATOM 633 O O . CYS A 1 86 ? -12.093 -16.821 25.596 1.00 82.25 86 CYS A O 1
ATOM 635 N N . GLY A 1 87 ? -13.223 -14.947 25.144 1.00 79.69 87 GLY A N 1
ATOM 636 C CA . GLY A 1 87 ? -14.335 -15.254 26.041 1.00 79.69 87 GLY A CA 1
ATOM 637 C C . GLY A 1 87 ? -14.014 -14.951 27.507 1.00 79.69 87 GLY A C 1
ATOM 638 O O . GLY A 1 87 ? -13.275 -14.016 27.816 1.00 79.69 87 GLY A O 1
ATOM 639 N N . ARG A 1 88 ? -14.660 -15.660 28.440 1.00 80.62 88 ARG A N 1
ATOM 640 C CA . ARG A 1 88 ? -14.487 -15.413 29.880 1.00 80.62 88 ARG A CA 1
ATOM 641 C C . ARG A 1 88 ? -13.111 -15.887 30.335 1.00 80.62 88 ARG A C 1
ATOM 643 O O . ARG A 1 88 ? -12.674 -16.962 29.926 1.00 80.62 88 ARG A O 1
ATOM 650 N N . TYR A 1 89 ? -12.477 -15.121 31.224 1.00 89.38 89 TYR A N 1
ATOM 651 C CA . TYR A 1 89 ? -11.229 -15.535 31.854 1.00 89.38 89 TYR A CA 1
ATOM 652 C C . TYR A 1 89 ? -11.334 -16.965 32.389 1.00 89.38 89 TYR A C 1
ATOM 654 O O . TYR A 1 89 ? -12.277 -17.322 33.101 1.00 89.38 89 TYR A O 1
ATOM 662 N N . SER A 1 90 ? -10.317 -17.747 32.063 1.00 90.50 90 SER A N 1
ATOM 663 C CA . SER A 1 90 ? -10.130 -19.124 32.492 1.00 90.50 90 SER A CA 1
ATOM 664 C C . SER A 1 90 ? -8.737 -19.256 33.089 1.00 90.50 90 SER A C 1
ATOM 666 O O . SER A 1 90 ? -7.749 -18.882 32.455 1.00 90.50 90 SER A O 1
ATOM 668 N N . SER A 1 91 ? -8.664 -19.765 34.318 1.00 90.69 91 SER A N 1
ATOM 669 C CA . SER A 1 91 ? -7.401 -19.892 35.047 1.00 90.69 91 SER A CA 1
ATOM 670 C C . SER A 1 91 ? -6.442 -20.854 34.342 1.00 90.69 91 SER A C 1
ATOM 672 O O . SER A 1 91 ? -6.857 -21.908 33.865 1.00 90.69 91 SER A O 1
ATOM 674 N N . GLY A 1 92 ? -5.162 -20.479 34.268 1.00 85.81 92 GLY A N 1
ATOM 675 C CA . GLY A 1 92 ? -4.108 -21.280 33.635 1.00 85.81 92 GLY A CA 1
ATOM 676 C C . GLY A 1 92 ? -4.034 -21.174 32.107 1.00 85.81 92 GLY A C 1
ATOM 677 O O . GLY A 1 92 ? -3.085 -21.689 31.522 1.00 85.81 92 GLY A O 1
ATOM 678 N N . VAL A 1 93 ? -4.979 -20.486 31.459 1.00 92.44 93 VAL A N 1
ATOM 679 C CA . VAL A 1 93 ? -4.910 -20.187 30.021 1.00 92.44 93 VAL A CA 1
ATOM 680 C C . VAL A 1 93 ? -4.005 -18.966 29.800 1.00 92.44 93 VAL A C 1
ATOM 682 O O . VAL A 1 93 ? -4.203 -17.955 30.478 1.00 92.44 93 VAL A O 1
ATOM 685 N N . PRO A 1 94 ? -3.018 -19.029 28.887 1.00 94.25 94 PRO A N 1
ATOM 686 C CA . PRO A 1 94 ? -2.210 -17.872 28.524 1.00 94.25 94 PRO A CA 1
ATOM 687 C C . PRO A 1 94 ? -2.978 -16.941 27.579 1.00 94.25 94 PRO A C 1
ATOM 689 O O . PRO A 1 94 ? -3.485 -17.380 26.548 1.00 94.25 94 PRO A O 1
ATOM 692 N N . TYR A 1 95 ? -3.023 -15.658 27.928 1.00 95.50 95 TYR A N 1
ATOM 693 C CA . TYR A 1 95 ? -3.537 -14.573 27.093 1.00 95.50 95 TYR A CA 1
ATOM 694 C C . TYR A 1 95 ? -2.368 -13.705 26.641 1.00 95.50 95 TYR A C 1
ATOM 696 O O . TYR A 1 95 ? -1.552 -13.300 27.469 1.00 95.50 95 TYR A O 1
ATOM 704 N N . VAL A 1 96 ? -2.271 -13.418 25.347 1.00 93.88 96 VAL A N 1
ATOM 705 C CA . VAL A 1 96 ? -1.076 -12.800 24.755 1.00 93.88 96 VAL A CA 1
ATOM 706 C C . VAL A 1 96 ? -1.349 -11.439 24.128 1.00 93.88 96 VAL A C 1
ATOM 708 O O . VAL A 1 96 ? -2.456 -11.147 23.671 1.00 93.88 96 VAL A O 1
ATOM 711 N N . TRP A 1 97 ? -0.306 -10.613 24.074 1.00 88.62 97 TRP A N 1
ATOM 712 C CA . TRP A 1 97 ? -0.198 -9.543 23.086 1.00 88.62 97 TRP A CA 1
ATOM 713 C C . TRP A 1 97 ? 1.096 -9.739 22.302 1.00 88.62 97 TRP A C 1
ATOM 715 O O . TRP A 1 97 ? 2.176 -9.467 22.818 1.00 88.62 97 TRP A O 1
ATOM 725 N N . ASP A 1 98 ? 0.979 -10.218 21.070 1.00 83.19 98 ASP A N 1
ATOM 726 C CA . ASP A 1 98 ? 2.079 -10.436 20.132 1.00 83.19 98 ASP A CA 1
ATOM 727 C C . ASP A 1 98 ? 1.809 -9.724 18.793 1.00 83.19 98 ASP A C 1
ATOM 729 O O . ASP A 1 98 ? 0.936 -8.858 18.711 1.00 83.19 98 ASP A O 1
ATOM 733 N N . ASP A 1 99 ? 2.587 -10.039 17.755 1.00 71.44 99 ASP A N 1
ATOM 734 C CA . ASP A 1 99 ? 2.436 -9.451 16.415 1.00 71.44 99 ASP A CA 1
ATOM 735 C C . ASP A 1 99 ? 1.111 -9.796 15.734 1.00 71.44 99 ASP A C 1
ATOM 737 O O . ASP A 1 99 ? 0.618 -9.035 14.904 1.00 71.44 99 ASP A O 1
ATOM 741 N N . ASN A 1 100 ? 0.532 -10.946 16.070 1.00 73.50 100 ASN A N 1
ATOM 742 C CA . ASN A 1 100 ? -0.662 -11.462 15.417 1.00 73.50 100 ASN A CA 1
ATOM 743 C C . ASN A 1 100 ? -1.912 -11.073 16.195 1.00 73.50 100 ASN A C 1
ATOM 745 O O . ASN A 1 100 ? -2.908 -10.666 15.600 1.00 73.50 100 ASN A O 1
ATOM 749 N N . TYR A 1 101 ? -1.866 -11.220 17.520 1.00 79.31 101 TYR A N 1
ATOM 750 C CA . TYR A 1 101 ? -3.032 -11.137 18.378 1.00 79.31 101 TYR A CA 1
ATOM 751 C C . TYR A 1 101 ? -2.816 -10.246 19.585 1.00 79.31 101 TYR A C 1
ATOM 753 O O . TYR A 1 101 ? -1.768 -10.247 20.229 1.00 79.31 101 TYR A O 1
ATOM 761 N N . ARG A 1 102 ? -3.888 -9.552 19.949 1.00 86.12 102 ARG A N 1
ATOM 762 C CA . ARG A 1 102 ? -4.064 -8.969 21.270 1.00 86.12 102 ARG A CA 1
ATOM 763 C C . ARG A 1 102 ? -5.310 -9.559 21.903 1.00 86.12 102 ARG A C 1
ATOM 765 O O . ARG A 1 102 ? -6.428 -9.278 21.469 1.00 86.12 102 ARG A O 1
ATOM 772 N N . ASP A 1 103 ? -5.116 -10.398 22.909 1.00 88.44 103 ASP A N 1
ATOM 773 C CA . ASP A 1 103 ? -6.213 -11.124 23.530 1.00 88.44 103 ASP A CA 1
ATOM 774 C C . ASP A 1 103 ? -7.101 -10.208 24.371 1.00 88.44 103 ASP A C 1
ATOM 776 O O . ASP A 1 103 ? -6.633 -9.392 25.172 1.00 88.44 103 ASP A O 1
ATOM 780 N N . ILE A 1 104 ? -8.406 -10.392 24.183 1.00 86.38 104 ILE A N 1
ATOM 781 C CA . ILE A 1 104 ? -9.489 -9.713 24.883 1.00 86.38 104 ILE A CA 1
ATOM 782 C C . ILE A 1 104 ? -10.308 -10.767 25.620 1.00 86.38 104 ILE A C 1
ATOM 784 O O . ILE A 1 104 ? -10.699 -11.781 25.039 1.00 86.38 104 ILE A O 1
ATOM 788 N N . MET A 1 105 ? -10.615 -10.519 26.889 1.00 87.69 105 MET A N 1
ATOM 789 C CA . MET A 1 105 ? -11.415 -11.430 27.705 1.00 87.69 105 MET A CA 1
ATOM 790 C C . MET A 1 105 ? -12.460 -10.696 28.554 1.00 87.69 105 MET A C 1
ATOM 792 O O . MET A 1 105 ? -12.475 -9.464 28.628 1.00 87.69 105 MET A O 1
ATOM 796 N N . PHE A 1 106 ? -13.348 -11.458 29.197 1.00 83.06 106 PHE A N 1
ATOM 797 C CA . PHE A 1 106 ? -14.325 -10.959 30.172 1.00 83.06 106 PHE A CA 1
ATOM 798 C C . PHE A 1 106 ? -13.962 -11.401 31.593 1.00 83.06 106 PHE A C 1
ATOM 800 O O . PHE A 1 106 ? -13.713 -12.587 31.828 1.00 83.06 106 PHE A O 1
ATOM 807 N N . TYR A 1 107 ? -14.009 -10.476 32.552 1.00 85.50 107 TYR A N 1
ATOM 808 C CA . TYR A 1 107 ? -13.785 -10.760 33.971 1.00 85.50 107 TYR A CA 1
ATOM 809 C C . TYR A 1 107 ? -14.790 -10.018 34.851 1.00 85.50 107 TYR A C 1
ATOM 811 O O . TYR A 1 107 ? -15.189 -8.898 34.536 1.00 85.50 107 TYR A O 1
ATOM 819 N N . SER A 1 108 ? -15.225 -10.646 35.945 1.00 80.62 108 SER A N 1
ATOM 820 C CA . SER A 1 108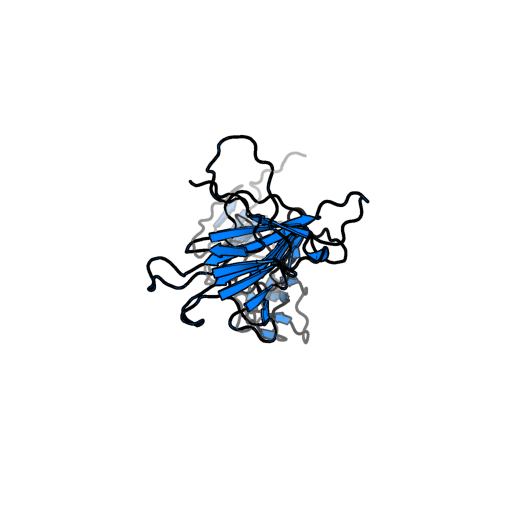 ? -16.270 -10.089 36.805 1.00 80.62 108 SER A CA 1
ATOM 821 C C . SER A 1 108 ? -15.699 -9.572 38.125 1.00 80.62 108 SER A C 1
ATOM 823 O O . SER A 1 108 ? -15.077 -10.333 38.862 1.00 80.62 108 SER A O 1
ATOM 825 N N . PHE A 1 109 ? -16.005 -8.323 38.475 1.00 78.31 109 PHE A N 1
ATOM 826 C CA . PHE A 1 109 ? -15.783 -7.779 39.817 1.00 78.31 109 PHE A CA 1
ATOM 827 C C . PHE A 1 109 ? -17.134 -7.543 40.487 1.00 78.31 109 PHE A C 1
ATOM 829 O O . PHE A 1 109 ? -17.992 -6.863 39.929 1.00 78.31 109 PHE A O 1
ATOM 836 N N . GLY A 1 110 ? -17.357 -8.139 41.663 1.00 76.94 110 GLY A N 1
ATOM 837 C CA . GLY A 1 110 ? -18.607 -7.952 42.414 1.00 76.94 110 GLY A CA 1
ATOM 838 C C . GLY A 1 110 ? -19.880 -8.315 41.631 1.00 76.94 110 GLY A C 1
ATOM 839 O O . GLY A 1 110 ? -20.909 -7.677 41.818 1.00 76.94 110 GLY A O 1
ATOM 840 N N . GLY A 1 111 ? -19.806 -9.291 40.717 1.00 68.31 111 GLY A N 1
ATOM 841 C CA . GLY A 1 111 ? -20.931 -9.701 39.862 1.00 68.31 111 GLY A CA 1
ATOM 842 C C . GLY A 1 111 ? -21.140 -8.853 38.599 1.00 68.31 111 GLY A C 1
ATOM 843 O O . GLY A 1 111 ? -21.969 -9.212 37.768 1.00 68.31 111 GLY A O 1
ATOM 844 N N . VAL A 1 112 ? -20.367 -7.782 38.406 1.00 63.09 112 VAL A N 1
ATOM 845 C CA . VAL A 1 112 ? -20.407 -6.935 37.204 1.00 63.09 112 VAL A CA 1
ATOM 846 C C . VAL A 1 112 ? -19.319 -7.380 36.231 1.00 63.09 112 VAL A C 1
ATOM 848 O O . VAL A 1 112 ? -18.170 -7.551 36.633 1.00 63.09 112 VAL A O 1
ATOM 851 N N . ASN A 1 113 ? -19.672 -7.589 34.960 1.00 68.94 113 ASN A N 1
ATOM 852 C CA . ASN A 1 113 ? -18.726 -7.987 33.915 1.00 68.94 113 ASN A CA 1
ATOM 853 C C . ASN A 1 113 ? -17.999 -6.777 33.324 1.00 68.94 113 ASN A C 1
ATOM 855 O O . ASN A 1 113 ? -18.624 -5.801 32.919 1.00 68.94 113 ASN A O 1
ATOM 859 N N . TYR A 1 114 ? -16.683 -6.904 33.207 1.00 77.50 114 TYR A N 1
ATOM 860 C CA . TYR A 1 114 ? -15.784 -5.946 32.582 1.00 77.50 114 TYR A CA 1
ATOM 861 C C . TYR A 1 114 ? -14.999 -6.644 31.472 1.00 77.50 114 TYR A C 1
ATOM 863 O O . TYR A 1 114 ? -14.731 -7.847 31.535 1.00 77.50 114 TYR A O 1
ATOM 871 N N . ILE A 1 115 ? -14.634 -5.880 30.448 1.00 81.19 115 ILE A N 1
ATOM 872 C CA . ILE A 1 115 ? -13.828 -6.358 29.325 1.00 81.19 115 ILE A CA 1
ATOM 873 C C . ILE A 1 115 ? -12.402 -5.865 29.550 1.00 81.19 115 ILE A C 1
ATOM 875 O O . ILE A 1 115 ? -12.211 -4.675 29.807 1.00 81.19 115 ILE A O 1
ATOM 879 N N . PHE A 1 116 ? -11.414 -6.749 29.432 1.00 86.62 116 PHE A N 1
ATOM 880 C CA . PHE A 1 116 ? -10.001 -6.370 29.479 1.00 86.62 116 PHE A CA 1
ATOM 881 C C . PHE A 1 116 ? -9.248 -6.909 28.277 1.00 86.62 116 PHE A C 1
ATOM 883 O O . PHE A 1 116 ? -9.639 -7.911 27.680 1.00 86.62 116 PHE A O 1
ATOM 890 N N . GLN A 1 117 ? -8.139 -6.249 27.980 1.00 88.12 117 GLN A N 1
ATOM 891 C CA . GLN A 1 117 ? -7.153 -6.683 27.006 1.00 88.12 117 GLN A CA 1
ATOM 892 C C . GLN A 1 117 ? -5.768 -6.719 27.647 1.00 88.12 117 GLN A C 1
ATOM 894 O O . GLN A 1 117 ? -5.495 -5.975 28.595 1.00 88.12 117 GLN A O 1
ATOM 899 N N . VAL A 1 118 ? -4.892 -7.572 27.120 1.00 90.19 118 VAL A N 1
ATOM 900 C CA . VAL A 1 118 ? -3.498 -7.651 27.573 1.00 90.19 118 VAL A CA 1
ATOM 901 C C . VAL A 1 118 ? -2.809 -6.303 27.335 1.00 90.19 118 VAL A C 1
ATOM 903 O O . VAL A 1 118 ? -2.899 -5.724 26.250 1.00 90.19 118 VAL A O 1
ATOM 906 N N . LYS A 1 119 ? -2.149 -5.767 28.363 1.00 86.50 119 LYS A N 1
ATOM 907 C CA . LYS A 1 119 ? -1.596 -4.404 28.393 1.00 86.50 119 LYS A CA 1
ATOM 908 C C . LYS A 1 119 ? -0.168 -4.302 27.867 1.00 86.50 119 LYS A C 1
ATOM 910 O O . LYS A 1 119 ? 0.224 -3.241 27.393 1.00 86.50 119 LYS A O 1
ATOM 915 N N . VAL A 1 120 ? 0.618 -5.369 27.962 1.00 86.31 120 VAL A N 1
ATOM 916 C CA . VAL A 1 120 ? 2.047 -5.340 27.627 1.00 86.31 120 VAL A CA 1
ATOM 917 C C . VAL A 1 120 ? 2.291 -6.149 26.359 1.00 86.31 120 VAL A C 1
ATOM 919 O O . VAL A 1 120 ? 2.038 -7.351 26.332 1.00 86.31 120 VAL A O 1
ATOM 922 N N . TYR A 1 121 ? 2.780 -5.497 25.307 1.00 83.06 121 TYR A N 1
ATOM 923 C CA . TYR A 1 121 ? 3.197 -6.182 24.083 1.00 83.06 121 TYR A CA 1
ATOM 924 C C . TYR A 1 121 ? 4.416 -7.083 24.352 1.00 83.06 121 TYR A C 1
ATOM 926 O O . TYR A 1 121 ? 5.301 -6.725 25.129 1.00 83.06 121 TYR A O 1
ATOM 934 N N . GLY A 1 122 ? 4.446 -8.261 23.728 1.00 85.75 122 GLY A N 1
ATOM 935 C CA . GLY A 1 122 ? 5.426 -9.324 23.959 1.00 85.75 122 GLY A CA 1
ATOM 936 C C . GLY A 1 122 ? 5.177 -10.154 25.225 1.00 85.75 122 GLY A C 1
ATOM 937 O O . GLY A 1 122 ? 6.022 -10.971 25.589 1.00 85.75 122 GLY A O 1
ATOM 938 N N . SER A 1 123 ? 4.050 -9.950 25.918 1.00 90.12 123 SER A N 1
ATOM 939 C CA . SER A 1 123 ? 3.728 -10.665 27.158 1.00 90.12 123 SER A CA 1
ATOM 940 C C . SER A 1 123 ? 2.719 -11.799 26.959 1.00 90.12 123 SER A C 1
ATOM 942 O O . SER A 1 123 ? 1.896 -11.785 26.041 1.00 90.12 123 SER A O 1
ATOM 944 N N . SER A 1 124 ? 2.783 -12.772 27.870 1.00 94.50 124 SER A N 1
ATOM 945 C CA . SER A 1 124 ? 1.807 -13.846 28.043 1.00 94.50 124 SER A CA 1
ATOM 946 C C . SER A 1 124 ? 1.345 -13.846 29.495 1.00 94.50 124 SER A C 1
ATOM 948 O O . SER A 1 124 ? 2.121 -14.143 30.404 1.00 94.50 124 SER A O 1
ATOM 950 N N . VAL A 1 125 ? 0.078 -13.521 29.713 1.00 95.62 125 VAL A N 1
ATOM 951 C CA . VAL A 1 125 ? -0.529 -13.325 31.027 1.00 95.62 125 VAL A CA 1
ATOM 952 C C . VAL A 1 125 ? -1.419 -14.517 31.359 1.00 95.62 125 VAL A C 1
ATOM 954 O O . VAL A 1 125 ? -2.279 -14.894 30.570 1.00 95.62 125 VAL A O 1
ATOM 957 N N . THR A 1 126 ? -1.252 -15.101 32.544 1.00 95.56 126 THR A N 1
ATOM 958 C CA . THR A 1 126 ? -2.109 -16.198 33.042 1.00 95.56 126 THR A CA 1
ATOM 959 C C . THR A 1 126 ? -2.904 -15.818 34.287 1.00 95.56 126 THR A C 1
ATOM 961 O O . THR A 1 126 ? -3.842 -16.523 34.660 1.00 95.56 126 THR A O 1
ATOM 964 N N . THR A 1 127 ? -2.564 -14.709 34.943 1.00 94.75 127 THR A N 1
ATOM 965 C CA . THR A 1 127 ? -3.229 -14.215 36.157 1.00 94.75 127 THR A CA 1
ATOM 966 C C . THR A 1 127 ? -4.456 -13.371 35.810 1.00 94.75 127 THR A C 1
ATOM 968 O O . THR A 1 127 ? -4.409 -12.647 34.815 1.00 94.75 127 THR A O 1
ATOM 971 N N . PRO A 1 128 ? -5.541 -13.411 36.604 1.00 94.00 128 PRO A N 1
ATOM 972 C CA . PRO A 1 128 ? -6.717 -12.586 36.343 1.00 94.00 128 PRO A CA 1
ATOM 973 C C . PRO A 1 128 ? -6.431 -11.097 36.604 1.00 94.00 128 PRO A C 1
ATOM 975 O O . PRO A 1 128 ? -5.504 -10.788 37.360 1.00 94.00 128 PRO A O 1
ATOM 978 N N . PRO A 1 129 ? -7.242 -10.182 36.044 1.00 92.88 129 PRO A N 1
ATOM 979 C CA . PRO A 1 129 ? -7.225 -8.780 36.439 1.00 92.88 129 PRO A CA 1
ATOM 980 C C . PRO A 1 129 ? -7.495 -8.616 37.938 1.00 92.88 129 PRO A C 1
ATOM 982 O O . PRO A 1 129 ? -8.359 -9.300 38.496 1.00 92.88 129 PRO A O 1
ATOM 985 N N . VAL A 1 130 ? -6.806 -7.676 38.587 1.00 93.38 130 VAL A N 1
ATOM 986 C CA . VAL A 1 130 ? -6.980 -7.388 40.027 1.00 93.38 130 VAL A CA 1
ATOM 987 C C . VAL A 1 130 ? -7.747 -6.096 40.312 1.00 93.38 130 VAL A C 1
ATOM 989 O O . VAL A 1 130 ? -8.139 -5.858 41.453 1.00 93.38 130 VAL A O 1
ATOM 992 N N . SER A 1 131 ? -7.999 -5.274 39.291 1.00 88.56 131 SER A N 1
ATOM 993 C CA . SER A 1 131 ? -8.721 -4.004 39.412 1.00 88.56 131 SER A CA 1
ATOM 994 C C . SER A 1 131 ? -9.626 -3.745 38.209 1.00 88.56 131 SER A C 1
ATOM 996 O O . SER A 1 131 ? -9.289 -4.096 37.078 1.00 88.56 131 SER A O 1
ATOM 998 N N . VAL A 1 132 ? -10.755 -3.071 38.450 1.00 78.12 132 VAL A N 1
ATOM 999 C CA . VAL A 1 132 ? -11.681 -2.600 37.402 1.00 78.12 132 VAL A CA 1
ATOM 1000 C C . VAL A 1 132 ? -11.043 -1.573 36.462 1.00 78.12 132 VAL A C 1
ATOM 1002 O O . VAL A 1 132 ? -11.472 -1.455 35.318 1.00 78.12 132 VAL A O 1
ATOM 1005 N N . ASP A 1 133 ? -10.006 -0.871 36.926 1.00 81.44 133 ASP A N 1
ATOM 1006 C CA . ASP A 1 133 ? -9.289 0.165 36.172 1.00 81.44 133 ASP A CA 1
ATOM 1007 C C . ASP A 1 133 ? -8.052 -0.379 35.435 1.00 81.44 133 ASP A C 1
ATOM 1009 O O . ASP A 1 133 ? -7.349 0.365 34.749 1.00 81.44 133 ASP A O 1
ATOM 1013 N N . GLY A 1 134 ? -7.802 -1.687 35.540 1.00 85.56 134 GLY A N 1
ATOM 1014 C CA . GLY A 1 134 ? -6.598 -2.343 35.038 1.00 85.56 134 GLY A CA 1
ATOM 1015 C C . GLY A 1 134 ? -5.479 -2.430 36.070 1.00 85.56 134 GLY A C 1
ATOM 1016 O O . GLY A 1 134 ? -5.572 -1.918 37.184 1.00 85.56 134 GLY A O 1
ATOM 1017 N N . ASP A 1 135 ? -4.411 -3.109 35.679 1.00 88.69 135 ASP A N 1
ATOM 1018 C CA . ASP A 1 135 ? -3.232 -3.398 36.487 1.00 88.69 135 ASP A CA 1
ATOM 1019 C C . ASP A 1 135 ? -1.974 -3.452 35.598 1.00 88.69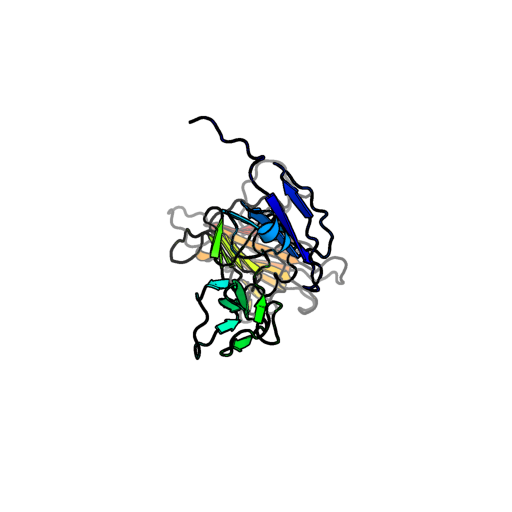 135 ASP A C 1
ATOM 1021 O O . ASP A 1 135 ? -1.920 -2.821 34.534 1.00 88.69 135 ASP A O 1
ATOM 1025 N N . ASP A 1 136 ? -0.924 -4.133 36.049 1.00 91.94 136 ASP A N 1
ATOM 1026 C CA . ASP A 1 136 ? 0.332 -4.262 35.307 1.00 91.94 136 ASP A CA 1
ATOM 1027 C C . ASP A 1 136 ? 0.189 -5.117 34.039 1.00 91.94 136 ASP A C 1
ATOM 1029 O O . ASP A 1 136 ? 0.889 -4.876 33.057 1.00 91.94 136 ASP A O 1
ATOM 1033 N N . ASN A 1 137 ? -0.756 -6.058 34.025 1.00 93.25 137 ASN A N 1
ATOM 1034 C CA . ASN A 1 137 ? -0.961 -7.021 32.946 1.00 93.25 137 ASN A CA 1
ATOM 1035 C C . ASN A 1 137 ? -2.195 -6.712 32.090 1.00 93.25 137 ASN A C 1
ATOM 1037 O O . ASN A 1 137 ? -2.211 -7.020 30.897 1.00 93.25 137 ASN A O 1
ATOM 1041 N N . TRP A 1 138 ? -3.218 -6.101 32.684 1.00 91.81 138 TRP A N 1
ATOM 1042 C CA . TRP A 1 138 ? -4.523 -5.886 32.072 1.00 91.81 138 TRP A CA 1
ATOM 1043 C C . TRP A 1 138 ? -4.865 -4.409 31.992 1.00 91.81 138 TRP A C 1
ATOM 1045 O O . TRP A 1 138 ? -4.658 -3.655 32.938 1.00 91.81 138 TRP A O 1
ATOM 1055 N N . GLU A 1 139 ? -5.462 -3.989 30.883 1.00 87.31 139 GLU A N 1
ATOM 1056 C CA . GLU A 1 139 ? -6.133 -2.694 30.810 1.00 87.31 139 GLU A CA 1
ATOM 1057 C C . GLU A 1 139 ? -7.600 -2.867 30.401 1.00 87.31 139 GLU A C 1
ATOM 1059 O O . GLU A 1 139 ? -7.918 -3.781 29.628 1.00 87.31 139 GLU A O 1
ATOM 1064 N N . PRO A 1 140 ? -8.513 -2.021 30.909 1.00 81.56 140 PRO A N 1
ATOM 1065 C CA . PRO A 1 140 ? -9.905 -2.049 30.500 1.00 81.56 140 PRO A CA 1
ATOM 1066 C C . PRO A 1 140 ? -10.025 -1.853 28.985 1.00 81.56 140 PRO A C 1
ATOM 1068 O O . PRO A 1 140 ? -9.541 -0.874 28.416 1.00 81.56 140 PRO A O 1
ATOM 1071 N N . ALA A 1 141 ? -10.719 -2.780 28.332 1.00 72.69 141 ALA A N 1
ATOM 1072 C CA . ALA A 1 141 ? -11.042 -2.726 26.907 1.00 72.69 141 ALA A CA 1
ATOM 1073 C C . ALA A 1 141 ? -12.396 -2.031 26.658 1.00 72.69 141 ALA A C 1
ATOM 1075 O O . ALA A 1 141 ? -13.005 -2.170 25.603 1.00 72.69 141 ALA A O 1
ATOM 1076 N N . ASN A 1 142 ? -12.874 -1.253 27.636 1.00 55.12 142 ASN A N 1
ATOM 1077 C CA . ASN A 1 142 ? -14.027 -0.351 27.518 1.00 55.12 142 ASN A CA 1
ATOM 1078 C C . ASN A 1 142 ? -13.743 0.865 26.614 1.00 55.12 142 ASN A C 1
ATOM 1080 O O . ASN A 1 142 ? -14.624 1.690 26.374 1.00 55.12 142 ASN A O 1
ATOM 1084 N N . ARG A 1 143 ? -12.517 0.975 26.094 1.00 51.88 143 ARG A N 1
ATOM 1085 C CA . ARG A 1 143 ? -12.167 1.905 25.030 1.00 51.88 143 ARG A CA 1
ATOM 1086 C C . ARG A 1 143 ? -12.711 1.327 23.733 1.00 51.88 143 ARG A C 1
ATOM 1088 O O . ARG A 1 143 ? -12.177 0.367 23.189 1.00 51.88 143 ARG A O 1
ATOM 1095 N N . PHE A 1 144 ? -13.757 1.953 23.215 1.00 46.50 144 PHE A N 1
ATOM 1096 C CA . PHE A 1 144 ? -14.207 1.778 21.841 1.00 46.50 144 PHE A CA 1
ATOM 1097 C C . PHE A 1 144 ? -13.172 2.399 20.879 1.00 46.50 144 PHE A C 1
ATOM 1099 O O . PHE A 1 144 ? -13.512 3.205 20.020 1.00 46.50 144 PHE A O 1
ATOM 1106 N N . SER A 1 145 ? -11.896 2.002 20.971 1.00 47.47 145 SER A N 1
ATOM 1107 C CA . SER A 1 145 ? -10.845 2.275 19.978 1.00 47.47 145 SER A CA 1
ATOM 1108 C C . SER A 1 145 ? -11.125 1.589 18.624 1.00 47.47 145 SER A C 1
ATOM 1110 O O . SER A 1 145 ? -10.216 1.385 17.830 1.00 47.47 145 SER A O 1
ATOM 1112 N N . PHE A 1 146 ? -12.394 1.251 18.367 1.00 44.16 146 PHE A N 1
ATOM 1113 C CA . PHE A 1 146 ? -12.940 0.608 17.181 1.00 44.16 146 PHE A CA 1
ATOM 1114 C C . PHE A 1 146 ? -13.928 1.491 16.404 1.00 44.16 146 PHE A C 1
ATOM 1116 O O . PHE A 1 146 ? -14.202 1.159 15.253 1.00 44.16 146 PHE A O 1
ATOM 1123 N N . VAL A 1 147 ? -14.463 2.602 16.953 1.00 43.78 147 VAL A N 1
ATOM 1124 C CA . VAL A 1 147 ? -15.212 3.539 16.092 1.00 43.78 147 VAL A CA 1
ATOM 1125 C C . VAL A 1 147 ? -14.175 4.359 15.346 1.00 43.78 147 VAL A C 1
ATOM 1127 O O . VAL A 1 147 ? -13.698 5.376 15.842 1.00 43.78 147 VAL A O 1
ATOM 1130 N N . ALA A 1 148 ? -13.793 3.901 14.159 1.00 49.91 148 ALA A N 1
ATOM 1131 C CA . ALA A 1 148 ? -13.154 4.792 13.217 1.00 49.91 148 ALA A CA 1
ATOM 1132 C C . ALA A 1 148 ? -14.165 5.858 12.834 1.00 49.91 148 ALA A C 1
ATOM 1134 O O . ALA A 1 148 ? -15.118 5.594 12.103 1.00 49.91 148 ALA A O 1
ATOM 1135 N N . THR A 1 149 ? -13.972 7.057 13.353 1.00 42.69 149 THR A N 1
ATOM 1136 C CA . THR A 1 149 ? -14.850 8.169 13.024 1.00 42.69 149 THR A CA 1
ATOM 1137 C C . THR A 1 149 ? -14.520 8.809 11.686 1.00 42.69 149 THR A C 1
ATOM 1139 O O . THR A 1 149 ? -15.212 9.754 11.356 1.00 42.69 149 THR A O 1
ATOM 1142 N N . ASP A 1 150 ? -13.580 8.259 10.893 1.00 40.44 150 ASP A N 1
ATOM 1143 C CA . ASP A 1 150 ? -13.415 8.649 9.481 1.00 40.44 150 ASP A CA 1
ATOM 1144 C C . ASP A 1 150 ? -12.981 7.517 8.510 1.00 40.44 150 ASP A C 1
ATOM 1146 O O . ASP A 1 150 ? -13.467 7.497 7.383 1.00 40.44 150 ASP A O 1
ATOM 1150 N N . THR A 1 151 ? -12.142 6.527 8.871 1.00 50.81 151 THR A N 1
ATOM 1151 C CA . THR A 1 151 ? -11.889 5.299 8.056 1.00 50.81 151 THR A CA 1
ATOM 1152 C C . THR A 1 151 ? -11.217 4.208 8.911 1.00 50.81 151 THR A C 1
ATOM 1154 O O . THR A 1 151 ? -10.105 4.419 9.390 1.00 50.81 151 THR A O 1
ATOM 1157 N N . LEU A 1 152 ? -11.855 3.046 9.139 1.00 59.78 152 LEU A N 1
ATOM 1158 C CA . LEU A 1 152 ? -11.216 1.901 9.822 1.00 59.78 152 LEU A CA 1
ATOM 1159 C C . LEU A 1 152 ? -10.509 1.035 8.774 1.00 59.78 152 LEU A C 1
ATOM 1161 O O 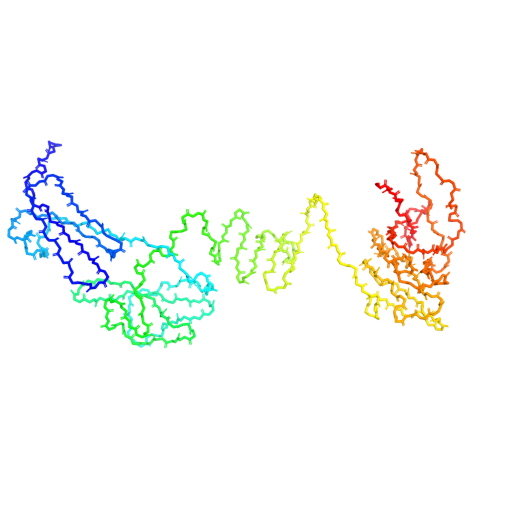. LEU A 1 152 ? -11.181 0.324 8.030 1.00 59.78 152 LEU A O 1
ATOM 1165 N N . LEU A 1 153 ? -9.177 1.056 8.729 1.00 61.94 153 LEU A N 1
ATOM 1166 C CA . LEU A 1 153 ? -8.388 0.061 7.996 1.00 61.94 153 LEU A CA 1
ATOM 1167 C C . LEU A 1 153 ? -7.770 -0.893 9.022 1.00 61.94 153 LEU A C 1
ATOM 1169 O O . LEU A 1 153 ? -6.807 -0.539 9.695 1.00 61.94 153 LEU A O 1
ATOM 1173 N N . ALA A 1 154 ? -8.369 -2.070 9.196 1.00 62.81 154 ALA A N 1
ATOM 1174 C CA . ALA A 1 154 ? -7.831 -3.126 10.052 1.00 62.81 154 ALA A CA 1
ATOM 1175 C C . ALA A 1 154 ? -7.008 -4.121 9.222 1.00 62.81 154 ALA A C 1
ATOM 1177 O O . ALA A 1 154 ? -7.273 -4.303 8.032 1.00 62.81 154 ALA A O 1
ATOM 1178 N N . ASP A 1 155 ? -6.052 -4.811 9.849 1.00 59.62 155 ASP A N 1
ATOM 1179 C CA . ASP A 1 155 ? -5.515 -6.037 9.254 1.00 59.62 155 ASP A CA 1
ATOM 1180 C C . ASP A 1 155 ? -6.690 -7.009 9.003 1.00 59.62 155 ASP A C 1
ATOM 1182 O O . ASP A 1 155 ? -7.630 -7.091 9.795 1.00 59.62 155 ASP A O 1
ATOM 1186 N N . GLY A 1 156 ? -6.690 -7.689 7.861 1.00 58.78 156 GLY A N 1
ATOM 1187 C CA . GLY A 1 156 ? -7.775 -8.509 7.344 1.00 58.78 156 GLY A CA 1
ATOM 1188 C C . GLY A 1 156 ? -8.927 -7.730 6.704 1.00 58.78 156 GLY A C 1
ATOM 1189 O O . GLY A 1 156 ? -9.873 -8.369 6.244 1.00 58.78 156 GLY A O 1
ATOM 1190 N N . ALA A 1 157 ? -8.887 -6.393 6.646 1.00 66.75 157 ALA A N 1
ATOM 1191 C CA . ALA A 1 157 ? -9.959 -5.614 6.029 1.00 66.75 157 ALA A CA 1
ATOM 1192 C C . ALA A 1 157 ? -10.027 -5.866 4.517 1.00 66.75 157 ALA A C 1
ATOM 1194 O O . ALA A 1 157 ? -9.022 -5.747 3.816 1.00 66.75 157 ALA A O 1
ATOM 1195 N N . ASN A 1 158 ? -11.235 -6.163 4.030 1.00 68.00 158 ASN A N 1
ATOM 1196 C CA . ASN A 1 158 ? -11.562 -6.224 2.610 1.00 68.00 158 ASN A CA 1
ATOM 1197 C C . ASN A 1 158 ? -12.272 -4.930 2.192 1.00 68.00 158 ASN A C 1
ATOM 1199 O O . ASN A 1 158 ? -13.381 -4.661 2.655 1.00 68.00 158 ASN A O 1
ATOM 1203 N N . ILE A 1 159 ? -11.661 -4.152 1.303 1.00 77.19 159 ILE A N 1
ATOM 1204 C CA . ILE A 1 159 ? -12.215 -2.897 0.790 1.00 77.19 159 ILE A CA 1
ATOM 1205 C C . ILE A 1 159 ? -12.233 -2.965 -0.726 1.00 77.19 159 ILE A C 1
ATOM 1207 O O . ILE A 1 159 ? -11.191 -2.850 -1.363 1.00 77.19 159 ILE A O 1
ATOM 1211 N N . ALA A 1 160 ? -13.423 -3.154 -1.300 1.00 79.75 160 ALA A N 1
ATOM 1212 C CA . ALA A 1 160 ? -13.603 -3.291 -2.747 1.00 79.75 160 ALA A CA 1
ATOM 1213 C C . ALA A 1 160 ? -12.645 -4.331 -3.369 1.00 79.75 160 ALA A C 1
ATOM 1215 O O . ALA A 1 160 ? -11.979 -4.060 -4.364 1.00 79.75 160 ALA A O 1
ATOM 1216 N N . ASP A 1 161 ? -12.553 -5.503 -2.736 1.00 79.44 161 ASP A N 1
ATOM 1217 C CA . ASP A 1 161 ? -11.678 -6.620 -3.110 1.00 79.44 161 ASP A CA 1
ATOM 1218 C C . ASP A 1 161 ? -10.175 -6.372 -2.933 1.00 79.44 161 ASP A C 1
ATOM 1220 O O . ASP A 1 161 ? -9.358 -7.181 -3.377 1.00 79.44 161 ASP A O 1
ATOM 1224 N N . PHE A 1 162 ? -9.795 -5.313 -2.215 1.00 82.25 162 PHE A N 1
ATOM 1225 C CA . PHE A 1 162 ? -8.446 -5.130 -1.694 1.00 82.25 162 PHE A CA 1
ATOM 1226 C C . PHE A 1 162 ? -8.364 -5.579 -0.241 1.00 82.25 162 PHE A C 1
ATOM 1228 O O . PHE A 1 162 ? -9.045 -5.045 0.631 1.00 82.25 162 PHE A O 1
ATOM 1235 N N . MET A 1 163 ? -7.496 -6.552 0.011 1.00 81.88 163 MET A N 1
ATOM 1236 C CA . MET A 1 163 ? -7.169 -7.042 1.341 1.00 81.88 163 MET A CA 1
ATOM 1237 C C . MET A 1 163 ? -5.975 -6.279 1.898 1.00 81.88 163 MET A C 1
ATOM 1239 O O . MET A 1 163 ? -4.925 -6.227 1.256 1.00 81.88 163 MET A O 1
ATOM 1243 N N . TYR A 1 164 ? -6.123 -5.754 3.110 1.00 80.06 164 TYR A N 1
ATOM 1244 C CA . TYR A 1 164 ? -5.026 -5.218 3.913 1.00 80.06 164 TYR A CA 1
ATOM 1245 C C . TYR A 1 164 ? -4.614 -6.277 4.917 1.00 80.06 164 TYR A C 1
ATOM 1247 O O . TYR A 1 164 ? -5.381 -6.562 5.826 1.00 80.06 164 TYR A O 1
ATOM 1255 N N . LYS A 1 165 ? -3.449 -6.902 4.758 1.00 74.50 165 LYS A N 1
ATOM 1256 C CA . LYS A 1 165 ? -2.990 -7.932 5.694 1.00 74.50 165 LYS A CA 1
ATOM 1257 C C . LYS A 1 165 ? -1.478 -8.013 5.763 1.00 74.50 165 LYS A C 1
ATOM 1259 O O . LYS A 1 165 ? -0.826 -7.962 4.723 1.00 74.50 165 LYS A O 1
ATOM 1264 N N . ASN A 1 166 ? -0.928 -8.168 6.969 1.00 74.19 166 ASN A N 1
ATOM 1265 C CA . ASN A 1 166 ? 0.510 -8.320 7.207 1.00 74.19 166 ASN A CA 1
ATOM 1266 C C . ASN A 1 166 ? 1.346 -7.213 6.525 1.00 74.19 166 ASN A C 1
ATOM 1268 O O . ASN A 1 166 ? 2.365 -7.488 5.892 1.00 74.19 166 ASN A O 1
ATOM 1272 N N . GLY A 1 167 ? 0.874 -5.962 6.580 1.00 77.62 167 GLY A N 1
ATOM 1273 C CA . GLY A 1 167 ? 1.553 -4.814 5.960 1.00 77.62 167 GLY A CA 1
ATOM 1274 C C . GLY A 1 167 ? 1.465 -4.738 4.427 1.00 77.62 167 GLY A C 1
ATOM 1275 O O . GLY A 1 167 ? 2.157 -3.919 3.821 1.00 77.62 167 GLY A O 1
ATOM 1276 N N . VAL A 1 168 ? 0.623 -5.557 3.788 1.00 86.31 168 VAL A N 1
ATOM 1277 C CA . VAL A 1 168 ? 0.401 -5.559 2.335 1.00 86.31 168 VAL A CA 1
ATOM 1278 C C . VAL A 1 168 ? -1.041 -5.175 2.021 1.00 86.31 168 VAL A C 1
ATOM 1280 O O . VAL A 1 168 ? -1.973 -5.740 2.588 1.00 86.31 168 VAL A O 1
ATOM 1283 N N . MET A 1 169 ? -1.226 -4.255 1.074 1.00 91.56 169 MET A N 1
ATOM 1284 C CA . MET A 1 169 ? -2.510 -4.032 0.405 1.00 91.56 169 MET A CA 1
ATOM 1285 C C . MET A 1 169 ? -2.479 -4.757 -0.939 1.00 91.56 169 MET A C 1
ATOM 1287 O O . MET A 1 169 ? -1.651 -4.435 -1.786 1.00 91.56 169 MET A O 1
ATOM 1291 N N . ARG A 1 170 ? -3.366 -5.728 -1.162 1.00 91.00 170 ARG A N 1
ATOM 1292 C CA . ARG A 1 170 ? -3.404 -6.502 -2.415 1.00 91.00 170 ARG A CA 1
ATOM 1293 C C . ARG A 1 170 ? -4.819 -6.763 -2.889 1.00 91.00 170 ARG A C 1
ATOM 1295 O O . ARG A 1 170 ? -5.709 -6.977 -2.074 1.00 91.00 170 ARG A O 1
ATOM 1302 N N . SER A 1 171 ? -5.021 -6.814 -4.199 1.00 90.12 171 SER A N 1
ATOM 1303 C CA . SER A 1 171 ? -6.267 -7.336 -4.760 1.00 90.12 171 SER A CA 1
ATOM 1304 C C . SER A 1 171 ? -6.426 -8.824 -4.427 1.00 90.12 171 SER A C 1
ATOM 1306 O O . SER A 1 171 ? -5.448 -9.566 -4.492 1.00 90.12 171 SER A O 1
ATOM 1308 N N . GLN A 1 172 ? -7.650 -9.276 -4.157 1.00 83.94 172 GLN A N 1
ATOM 1309 C CA . GLN A 1 172 ? -7.960 -10.701 -3.971 1.00 83.94 172 GLN A CA 1
ATOM 1310 C C . GLN A 1 172 ? -7.914 -11.500 -5.272 1.00 83.94 172 GLN A C 1
ATOM 1312 O O . GLN A 1 172 ? -7.623 -12.691 -5.271 1.00 83.94 172 GLN A O 1
ATOM 1317 N N . ALA A 1 173 ? -8.236 -10.851 -6.392 1.00 84.75 173 ALA A N 1
ATOM 1318 C CA . ALA A 1 173 ? -8.138 -11.481 -7.695 1.00 84.75 173 ALA A CA 1
ATOM 1319 C C . ALA A 1 173 ? -6.664 -11.631 -8.091 1.00 84.75 173 ALA A C 1
ATOM 1321 O O . ALA A 1 173 ? -5.895 -10.665 -8.085 1.00 84.75 173 ALA A O 1
ATOM 1322 N N . GLU A 1 174 ? -6.305 -12.851 -8.471 1.00 89.56 174 GLU A N 1
ATOM 1323 C CA . GLU A 1 174 ? -4.933 -13.273 -8.725 1.00 89.56 174 GLU A CA 1
ATOM 1324 C C . GLU A 1 174 ? -4.861 -14.118 -9.993 1.00 89.56 174 GLU A C 1
ATOM 1326 O O . GLU A 1 174 ? -5.806 -14.825 -10.347 1.00 89.56 174 GLU A O 1
ATOM 1331 N N . VAL A 1 175 ? -3.715 -14.070 -10.666 1.00 85.50 175 VAL A N 1
ATOM 1332 C CA . VAL A 1 175 ? -3.385 -14.964 -11.778 1.00 85.50 175 VAL A CA 1
ATOM 1333 C C . VAL A 1 175 ? -2.090 -15.670 -11.412 1.00 85.50 175 VAL A C 1
ATOM 1335 O O . VAL A 1 175 ? -1.082 -15.018 -11.161 1.00 85.50 175 VAL A O 1
ATOM 1338 N N . ASN A 1 176 ? -2.118 -17.004 -11.351 1.00 87.12 176 ASN A N 1
ATOM 1339 C CA . ASN A 1 176 ? -0.965 -17.830 -10.966 1.00 87.12 176 ASN A CA 1
ATOM 1340 C C . ASN A 1 176 ? -0.347 -17.447 -9.602 1.00 87.12 176 ASN A C 1
ATOM 1342 O O . ASN A 1 176 ? 0.865 -17.526 -9.426 1.00 87.12 176 ASN A O 1
ATOM 1346 N N . GLY A 1 177 ? -1.177 -17.020 -8.642 1.00 82.56 177 GLY A N 1
ATOM 1347 C CA . GLY A 1 177 ? -0.741 -16.618 -7.297 1.00 82.56 177 GLY A CA 1
ATOM 1348 C C . GLY A 1 177 ? -0.159 -15.203 -7.197 1.00 82.56 177 GLY A C 1
ATOM 1349 O O . GLY A 1 177 ? 0.328 -14.829 -6.132 1.00 82.56 177 GLY A O 1
ATOM 1350 N N . ILE A 1 178 ? -0.210 -14.418 -8.279 1.00 84.69 178 ILE A N 1
ATOM 1351 C CA . ILE A 1 178 ? 0.224 -13.017 -8.300 1.00 84.69 178 ILE A CA 1
ATOM 1352 C C . ILE A 1 178 ? -1.017 -12.110 -8.302 1.00 84.69 178 ILE A C 1
ATOM 1354 O O . ILE A 1 178 ? -1.870 -12.255 -9.191 1.00 84.69 178 ILE A O 1
ATOM 1358 N N . PRO A 1 179 ? -1.151 -11.183 -7.334 1.00 91.38 179 PRO A N 1
ATOM 1359 C CA . PRO A 1 179 ? -2.234 -10.202 -7.307 1.00 91.38 179 PRO A CA 1
ATOM 1360 C C . PRO A 1 179 ? -2.241 -9.302 -8.541 1.00 91.38 179 PRO A C 1
ATOM 1362 O O . PRO A 1 179 ? -1.202 -8.962 -9.094 1.00 91.38 179 PRO A O 1
ATOM 1365 N N . ASN A 1 180 ? -3.423 -8.851 -8.957 1.00 92.31 180 ASN A N 1
ATOM 1366 C CA . ASN A 1 180 ? -3.538 -7.851 -10.021 1.00 92.31 180 ASN A CA 1
ATOM 1367 C C . ASN A 1 180 ? -2.929 -6.496 -9.634 1.00 92.31 180 ASN A C 1
ATOM 1369 O O . ASN A 1 180 ? -2.446 -5.781 -10.513 1.00 92.31 180 ASN A O 1
ATOM 1373 N N . LEU A 1 181 ? -2.991 -6.143 -8.347 1.00 94.25 181 LEU A N 1
ATOM 1374 C CA . LEU A 1 181 ? -2.309 -4.991 -7.765 1.00 94.25 181 LEU A CA 1
ATOM 1375 C C . LEU A 1 181 ? -1.854 -5.325 -6.342 1.00 94.25 181 LEU A C 1
ATOM 1377 O O . LEU A 1 181 ? -2.632 -5.880 -5.562 1.00 94.25 181 LEU A O 1
ATOM 1381 N N . MET A 1 182 ? -0.623 -4.953 -6.000 1.00 94.56 182 MET A N 1
ATOM 1382 C CA . MET A 1 182 ? -0.029 -5.109 -4.674 1.00 94.56 182 MET A CA 1
ATOM 1383 C C . MET A 1 182 ? 0.781 -3.864 -4.295 1.00 94.56 182 MET A C 1
ATOM 1385 O O . MET A 1 182 ? 1.581 -3.385 -5.091 1.00 94.56 182 MET A O 1
ATOM 1389 N N . LEU A 1 183 ? 0.604 -3.381 -3.064 1.00 94.06 183 LEU A N 1
ATOM 1390 C CA . LEU A 1 183 ? 1.443 -2.377 -2.408 1.00 94.06 183 LEU A CA 1
ATOM 1391 C C . LEU A 1 183 ? 2.027 -3.003 -1.139 1.00 94.06 183 LEU A C 1
ATOM 1393 O O . LEU A 1 183 ? 1.278 -3.382 -0.233 1.00 94.06 183 LEU A O 1
ATOM 1397 N N . ASN A 1 184 ? 3.349 -3.125 -1.070 1.00 92.00 184 ASN A N 1
ATOM 1398 C CA . ASN A 1 184 ? 4.034 -3.723 0.070 1.00 92.00 184 ASN A CA 1
ATOM 1399 C C . ASN A 1 184 ? 4.633 -2.632 0.968 1.00 92.00 184 ASN A C 1
ATOM 1401 O O . ASN A 1 184 ? 5.576 -1.949 0.577 1.00 92.00 184 ASN A O 1
ATOM 1405 N N . GLY A 1 185 ? 4.107 -2.479 2.185 1.00 86.31 185 GLY A N 1
ATOM 1406 C CA . GLY A 1 185 ? 4.577 -1.463 3.130 1.00 86.31 185 GLY A CA 1
ATOM 1407 C C . GLY A 1 185 ? 5.973 -1.724 3.708 1.00 86.31 185 GLY A C 1
ATOM 1408 O O . GLY A 1 185 ? 6.606 -0.787 4.182 1.00 86.31 185 GLY A O 1
ATOM 1409 N N . ASN A 1 186 ? 6.469 -2.965 3.658 1.00 84.81 186 ASN A N 1
ATOM 1410 C CA . ASN A 1 186 ? 7.795 -3.331 4.163 1.00 84.81 186 ASN A CA 1
ATOM 1411 C C . ASN A 1 186 ? 8.904 -3.071 3.130 1.00 84.81 186 ASN A C 1
ATOM 1413 O O . ASN A 1 186 ? 9.953 -2.538 3.476 1.00 84.81 186 ASN A O 1
ATOM 1417 N N . THR A 1 187 ? 8.685 -3.437 1.862 1.00 86.75 187 THR A N 1
ATOM 1418 C CA . THR A 1 187 ? 9.681 -3.236 0.789 1.00 86.75 187 THR A CA 1
ATOM 1419 C C . THR A 1 187 ? 9.503 -1.917 0.037 1.00 86.75 187 THR A C 1
ATOM 1421 O O . THR A 1 187 ? 10.432 -1.463 -0.625 1.00 86.75 187 THR A O 1
ATOM 1424 N N . GLY A 1 188 ? 8.319 -1.304 0.116 1.00 84.88 188 GLY A N 1
ATOM 1425 C CA . GLY A 1 188 ? 7.930 -0.163 -0.715 1.00 84.88 188 GLY A CA 1
ATOM 1426 C C . GLY A 1 188 ? 7.594 -0.537 -2.164 1.00 84.88 188 GLY A C 1
ATOM 1427 O O . GLY A 1 188 ? 7.378 0.351 -2.987 1.00 84.88 188 GLY A O 1
ATOM 1428 N N . GLU A 1 189 ? 7.567 -1.830 -2.493 1.00 87.88 189 GLU A N 1
ATOM 1429 C CA . GLU A 1 189 ? 7.297 -2.327 -3.840 1.00 87.88 189 GLU A CA 1
ATOM 1430 C C . GLU A 1 189 ? 5.827 -2.152 -4.236 1.00 87.88 189 GLU A C 1
ATOM 1432 O O . GLU A 1 189 ? 4.911 -2.313 -3.419 1.00 87.88 189 GLU A O 1
ATOM 1437 N N . VAL A 1 190 ? 5.618 -1.855 -5.520 1.00 90.44 190 VAL A N 1
ATOM 1438 C CA . VAL A 1 190 ? 4.304 -1.769 -6.153 1.00 90.44 190 VAL A CA 1
ATOM 1439 C C . VAL A 1 190 ? 4.293 -2.667 -7.384 1.00 90.44 190 VAL A C 1
ATOM 1441 O O . VAL A 1 190 ? 5.039 -2.411 -8.327 1.00 90.44 190 VAL A O 1
ATOM 1444 N N . ASP A 1 191 ? 3.426 -3.678 -7.387 1.00 88.62 191 ASP A N 1
ATOM 1445 C CA . ASP A 1 191 ? 3.178 -4.547 -8.544 1.00 88.62 191 ASP A CA 1
ATOM 1446 C C . ASP A 1 191 ? 1.775 -4.263 -9.095 1.00 88.62 191 ASP A C 1
ATOM 1448 O O . ASP A 1 191 ? 0.801 -4.206 -8.340 1.00 88.62 191 ASP A O 1
ATOM 1452 N N . ILE A 1 192 ? 1.671 -4.016 -10.402 1.00 91.12 192 ILE A N 1
ATOM 1453 C CA . ILE A 1 192 ? 0.425 -3.690 -11.102 1.00 91.12 192 ILE A CA 1
ATOM 1454 C C . ILE A 1 192 ? 0.420 -4.439 -12.435 1.00 91.12 192 ILE A C 1
ATOM 1456 O O . ILE A 1 192 ? 1.100 -4.051 -13.384 1.00 91.12 192 ILE A O 1
ATOM 1460 N N . ARG A 1 193 ? -0.420 -5.472 -12.543 1.00 85.94 193 ARG A N 1
ATOM 1461 C CA . ARG A 1 193 ? -0.512 -6.311 -13.748 1.00 85.94 193 ARG A CA 1
ATOM 1462 C C . ARG A 1 193 ? -1.126 -5.576 -14.940 1.00 85.94 193 ARG A C 1
ATOM 1464 O O . ARG A 1 193 ? -0.730 -5.796 -16.080 1.00 85.94 193 ARG A O 1
ATOM 1471 N N . ILE A 1 194 ? -2.141 -4.748 -14.688 1.00 83.31 194 ILE A N 1
ATOM 1472 C CA . ILE A 1 194 ? -2.833 -3.944 -15.704 1.00 83.31 194 ILE A CA 1
ATOM 1473 C C . ILE A 1 194 ? -3.177 -2.591 -15.083 1.00 83.31 194 ILE A C 1
ATOM 1475 O O . ILE A 1 194 ? -3.932 -2.528 -14.115 1.00 83.31 194 ILE A O 1
ATOM 1479 N N . GLY A 1 195 ? -2.668 -1.502 -15.655 1.00 81.88 195 GLY A N 1
ATOM 1480 C CA . GLY A 1 195 ? -2.964 -0.154 -15.181 1.00 81.88 195 GLY A CA 1
ATOM 1481 C C . GLY A 1 195 ? -2.654 0.911 -16.225 1.00 81.88 195 GLY A C 1
ATOM 1482 O O . GLY A 1 195 ? -1.756 0.752 -17.047 1.00 81.88 195 GLY A O 1
ATOM 1483 N N . THR A 1 196 ? -3.400 2.014 -16.177 1.00 81.19 196 THR A N 1
ATOM 1484 C CA . THR A 1 196 ? -3.106 3.219 -16.961 1.00 81.19 196 THR A CA 1
ATOM 1485 C C . THR A 1 196 ? -2.540 4.270 -16.022 1.00 81.19 196 THR A C 1
ATOM 1487 O O . THR A 1 196 ? -3.266 4.822 -15.196 1.00 81.19 196 THR A O 1
ATOM 1490 N N . PHE A 1 197 ? -1.257 4.582 -16.164 1.00 81.06 197 PHE A N 1
ATOM 1491 C CA . PHE A 1 197 ? -0.602 5.622 -15.379 1.00 81.06 197 PHE A CA 1
ATOM 1492 C C . PHE A 1 197 ? -0.753 6.972 -16.081 1.00 81.06 197 PHE A C 1
ATOM 1494 O O . PHE A 1 197 ? -0.463 7.108 -17.268 1.00 81.06 197 PHE A O 1
ATOM 1501 N N . ARG A 1 198 ? -1.219 7.985 -15.348 1.00 76.94 198 ARG A N 1
ATOM 1502 C CA . ARG A 1 198 ? -1.293 9.373 -15.821 1.00 76.94 198 ARG A CA 1
ATOM 1503 C C . ARG A 1 198 ? -0.411 10.237 -14.927 1.00 76.94 198 ARG A C 1
ATOM 1505 O O . ARG A 1 198 ? -0.459 10.096 -13.711 1.00 76.94 198 ARG A O 1
ATOM 1512 N N . GLY A 1 199 ? 0.374 11.133 -15.522 1.00 73.94 199 GLY A N 1
ATOM 1513 C CA . GLY A 1 199 ? 1.348 11.959 -14.801 1.00 73.94 199 GLY A CA 1
ATOM 1514 C C . GLY A 1 199 ? 2.790 11.521 -15.064 1.00 73.94 199 GLY A C 1
ATOM 1515 O O . GLY A 1 199 ? 3.097 11.038 -16.151 1.00 73.94 199 GLY A O 1
ATOM 1516 N N . LYS A 1 200 ? 3.685 11.730 -14.091 1.00 61.66 200 LYS A N 1
ATOM 1517 C CA . LYS A 1 200 ? 5.115 11.403 -14.197 1.00 61.66 200 LYS A CA 1
ATOM 1518 C C . LYS A 1 200 ? 5.450 10.221 -13.287 1.00 61.66 200 LYS A C 1
ATOM 1520 O O . LYS A 1 200 ? 5.335 10.344 -12.073 1.00 61.66 200 LYS A O 1
ATOM 1525 N N . VAL A 1 201 ? 5.921 9.119 -13.867 1.00 69.00 201 VAL A N 1
ATOM 1526 C CA . VAL A 1 201 ? 6.610 8.048 -13.132 1.00 69.00 201 VAL A CA 1
ATOM 1527 C C . VAL A 1 201 ? 8.101 8.369 -13.178 1.00 69.00 201 VAL A C 1
ATOM 1529 O O . VAL A 1 201 ? 8.668 8.508 -14.258 1.00 69.00 201 VAL A O 1
ATOM 1532 N N . ASN A 1 202 ? 8.725 8.573 -12.018 1.00 65.12 202 ASN A N 1
ATOM 1533 C CA . ASN A 1 202 ? 10.154 8.862 -11.932 1.00 65.12 202 ASN A CA 1
ATOM 1534 C C . ASN A 1 202 ? 10.898 7.575 -11.586 1.00 65.12 202 ASN A C 1
ATOM 1536 O O . ASN A 1 202 ? 11.003 7.213 -10.418 1.00 65.12 202 ASN A O 1
ATOM 1540 N N . THR A 1 203 ? 11.398 6.880 -12.596 1.00 64.50 203 THR A N 1
ATOM 1541 C CA . THR A 1 203 ? 12.318 5.764 -12.396 1.00 64.50 203 THR A CA 1
ATOM 1542 C C . THR A 1 203 ? 13.714 6.335 -12.137 1.00 64.50 203 THR A C 1
ATOM 1544 O O . THR A 1 203 ? 14.228 7.050 -13.003 1.00 64.50 203 THR A O 1
ATOM 1547 N N . PRO A 1 204 ? 14.326 6.108 -10.960 1.00 65.00 204 PRO A N 1
ATOM 1548 C CA . PRO A 1 204 ? 15.675 6.597 -10.712 1.00 65.00 204 PRO A CA 1
ATOM 1549 C C . PRO A 1 204 ? 16.634 5.992 -11.740 1.00 65.00 204 PRO A C 1
ATOM 1551 O O . PRO A 1 204 ? 16.504 4.824 -12.106 1.00 65.00 204 PRO A O 1
ATOM 1554 N N . PHE A 1 205 ? 17.595 6.791 -12.197 1.00 66.69 205 PHE A N 1
ATOM 1555 C CA . PHE A 1 205 ? 18.727 6.249 -12.935 1.00 66.69 205 PHE A CA 1
ATOM 1556 C C . PHE A 1 205 ? 19.621 5.489 -11.957 1.00 66.69 205 PHE A C 1
ATOM 1558 O O . PHE A 1 205 ? 20.020 6.047 -10.931 1.00 66.69 205 PHE A O 1
ATOM 1565 N N . THR A 1 206 ? 19.942 4.239 -12.268 1.00 73.12 206 THR A N 1
ATOM 1566 C CA . THR A 1 206 ? 20.982 3.492 -11.558 1.00 73.12 206 THR A CA 1
ATOM 1567 C C . THR A 1 206 ? 22.318 3.736 -12.246 1.00 73.12 206 THR A C 1
ATOM 1569 O O . THR A 1 206 ? 22.396 3.819 -13.472 1.00 73.12 206 THR A O 1
ATOM 1572 N N . LEU A 1 207 ? 23.386 3.915 -11.467 1.00 73.00 207 LEU A N 1
ATOM 1573 C CA . LEU A 1 207 ? 24.727 3.971 -12.042 1.00 73.00 207 LEU A CA 1
ATOM 1574 C C . LEU A 1 207 ? 25.053 2.592 -12.620 1.00 73.00 207 LEU A C 1
ATOM 1576 O O . LEU A 1 207 ? 24.902 1.603 -11.909 1.00 73.00 207 LEU A O 1
ATOM 1580 N N . LEU A 1 208 ? 25.505 2.545 -13.873 1.00 72.69 208 LEU A N 1
ATOM 1581 C CA . LEU A 1 208 ? 25.833 1.291 -14.551 1.00 72.69 208 LEU A CA 1
ATOM 1582 C C . LEU A 1 208 ? 26.836 0.451 -13.738 1.00 72.69 208 LEU A C 1
ATOM 1584 O O . LEU A 1 208 ? 27.936 0.925 -13.443 1.00 72.69 208 LEU A O 1
ATOM 1588 N N . GLY A 1 209 ? 26.466 -0.793 -13.419 1.00 68.00 209 GLY A N 1
ATOM 1589 C CA . GLY A 1 209 ? 27.331 -1.769 -12.749 1.00 68.00 209 GLY A CA 1
ATOM 1590 C C . GLY A 1 209 ? 27.332 -3.159 -13.402 1.00 68.00 209 GLY A C 1
ATOM 1591 O O . GLY A 1 209 ? 26.567 -3.441 -14.324 1.00 68.00 209 GLY A O 1
ATOM 1592 N N . ASP A 1 210 ? 28.186 -4.056 -12.894 1.00 66.25 210 ASP A N 1
ATOM 1593 C CA . ASP A 1 210 ? 28.396 -5.417 -13.430 1.00 66.25 210 ASP A CA 1
ATOM 1594 C C . ASP A 1 210 ? 27.144 -6.323 -13.366 1.00 66.25 210 ASP A C 1
ATOM 1596 O O . ASP A 1 210 ? 27.029 -7.310 -14.102 1.00 66.25 210 ASP A O 1
ATOM 1600 N N . SER A 1 211 ? 26.181 -6.009 -12.491 1.00 71.81 211 SER A N 1
ATOM 1601 C CA . SER A 1 211 ? 24.882 -6.694 -12.439 1.00 71.81 211 SER A CA 1
ATOM 1602 C C . SER A 1 211 ? 24.009 -6.372 -13.651 1.00 71.81 211 SER A C 1
ATOM 1604 O O . SER A 1 211 ? 23.314 -7.255 -14.153 1.00 71.81 211 SER A O 1
ATOM 1606 N N . ASP A 1 212 ? 24.094 -5.140 -14.152 1.00 70.31 212 ASP A N 1
ATOM 1607 C CA . ASP A 1 212 ? 23.166 -4.568 -15.135 1.00 70.31 212 ASP A CA 1
ATOM 1608 C C . ASP A 1 212 ? 23.624 -4.838 -16.577 1.00 70.31 212 ASP A C 1
ATOM 1610 O O . ASP A 1 212 ? 22.831 -4.845 -17.523 1.00 70.31 212 ASP A O 1
ATOM 1614 N N . ALA A 1 213 ? 24.920 -5.105 -16.747 1.00 75.12 213 ALA A N 1
ATOM 1615 C CA . ALA A 1 213 ? 25.542 -5.340 -18.037 1.00 75.12 213 ALA A CA 1
ATOM 1616 C C . ALA A 1 213 ? 26.599 -6.448 -17.989 1.00 75.12 213 ALA A C 1
ATOM 1618 O O . ALA A 1 213 ? 27.016 -6.914 -16.932 1.00 75.12 213 ALA A O 1
ATOM 1619 N N . GLN A 1 214 ? 27.021 -6.921 -19.154 1.00 82.31 214 GLN A N 1
ATOM 1620 C CA . GLN A 1 214 ? 28.181 -7.786 -19.321 1.00 82.31 214 GLN A CA 1
ATOM 1621 C C . GLN A 1 214 ? 29.309 -6.978 -19.962 1.00 82.31 214 GLN A C 1
ATOM 1623 O O . GLN A 1 214 ? 29.106 -6.352 -21.000 1.00 82.31 214 GLN A O 1
ATOM 1628 N N . ILE A 1 215 ? 30.508 -7.019 -19.380 1.00 79.00 215 ILE A N 1
ATOM 1629 C CA . ILE A 1 215 ? 31.698 -6.450 -20.022 1.00 79.00 215 ILE A CA 1
ATOM 1630 C C . ILE A 1 215 ? 31.975 -7.237 -21.302 1.00 79.00 215 ILE A C 1
ATOM 1632 O O . ILE A 1 215 ? 32.063 -8.470 -21.282 1.00 79.00 215 ILE A O 1
ATOM 1636 N N . VAL A 1 216 ? 32.124 -6.531 -22.419 1.00 80.44 216 VAL A N 1
ATOM 1637 C CA . VAL A 1 216 ? 32.458 -7.180 -23.683 1.00 80.44 216 VAL A CA 1
ATOM 1638 C C . VAL A 1 216 ? 33.944 -7.532 -23.688 1.00 80.44 216 VAL A C 1
ATOM 1640 O O . VAL A 1 216 ? 34.812 -6.672 -23.536 1.00 80.44 216 VAL A O 1
ATOM 1643 N N . SER A 1 217 ? 34.231 -8.827 -23.826 1.00 79.50 217 SER A N 1
ATOM 1644 C CA . SER A 1 217 ? 35.584 -9.372 -23.698 1.00 79.50 217 SER A CA 1
ATOM 1645 C C . SER A 1 217 ? 36.575 -8.680 -24.636 1.00 79.50 217 SER A C 1
ATOM 1647 O O . SER A 1 217 ? 36.306 -8.516 -25.825 1.00 79.50 217 SER A O 1
ATOM 1649 N N . GLY A 1 218 ? 37.733 -8.288 -24.098 1.00 77.62 218 GLY A N 1
ATOM 1650 C CA . GLY A 1 218 ? 38.799 -7.637 -24.862 1.00 77.62 218 GLY A CA 1
ATOM 1651 C C . GLY A 1 218 ? 38.572 -6.153 -25.168 1.00 77.62 218 GLY A C 1
ATOM 1652 O O . GLY A 1 218 ? 39.428 -5.551 -25.811 1.00 77.62 218 GLY A O 1
ATOM 1653 N N . MET A 1 219 ? 37.470 -5.550 -24.702 1.00 75.25 219 MET A N 1
ATOM 1654 C CA . MET A 1 219 ? 37.170 -4.130 -24.909 1.00 75.25 219 MET A CA 1
ATOM 1655 C C . MET A 1 219 ? 37.083 -3.357 -23.589 1.00 75.25 219 MET A C 1
ATOM 1657 O O . MET A 1 219 ? 36.469 -3.796 -22.618 1.00 75.25 219 MET A O 1
ATOM 1661 N N . THR A 1 220 ? 37.694 -2.172 -23.555 1.00 75.38 220 THR A N 1
ATOM 1662 C CA . THR A 1 220 ? 37.666 -1.273 -22.390 1.00 75.38 220 THR A CA 1
ATOM 1663 C C . THR A 1 220 ? 36.349 -0.495 -22.352 1.00 75.38 220 THR A C 1
ATOM 1665 O O . THR A 1 220 ? 35.878 -0.034 -23.390 1.00 75.38 220 THR A O 1
ATOM 1668 N N . ASN A 1 221 ? 35.761 -0.323 -21.162 1.00 76.00 221 ASN A N 1
ATOM 1669 C CA . ASN A 1 221 ? 34.539 0.466 -20.926 1.00 76.00 221 ASN A CA 1
ATOM 1670 C C . ASN A 1 221 ? 33.355 0.122 -21.850 1.00 76.00 221 ASN A C 1
ATOM 1672 O O . ASN A 1 221 ? 32.563 1.004 -22.178 1.00 76.00 221 ASN A O 1
ATOM 1676 N N . THR A 1 222 ? 33.257 -1.128 -22.307 1.00 81.06 222 THR A N 1
ATOM 1677 C CA . THR A 1 222 ? 32.224 -1.562 -23.254 1.00 81.06 222 THR A CA 1
ATOM 1678 C C . THR A 1 222 ? 31.291 -2.571 -22.597 1.00 81.06 222 THR A C 1
ATOM 1680 O O . THR A 1 222 ? 31.740 -3.613 -22.118 1.00 81.06 222 THR A O 1
ATOM 1683 N N . PHE A 1 223 ? 29.995 -2.260 -22.581 1.00 84.31 223 PHE A N 1
ATOM 1684 C CA . PHE A 1 223 ? 28.985 -2.949 -21.781 1.00 84.31 223 PHE A CA 1
ATOM 1685 C C . PHE A 1 223 ? 27.801 -3.404 -22.630 1.00 84.31 223 PHE A C 1
ATOM 1687 O O . PHE A 1 223 ? 27.121 -2.578 -23.226 1.00 84.31 223 PHE A O 1
ATOM 1694 N N . LEU A 1 224 ? 27.515 -4.703 -22.633 1.00 85.06 224 LEU A N 1
ATOM 1695 C CA . LEU A 1 224 ? 26.315 -5.290 -23.228 1.00 85.06 224 LEU A CA 1
ATOM 1696 C C . LEU A 1 224 ? 25.183 -5.327 -22.198 1.00 85.06 224 LEU A C 1
ATOM 1698 O O . LEU A 1 224 ? 25.324 -5.977 -21.161 1.00 85.06 224 LEU A O 1
ATOM 1702 N N . LEU A 1 225 ? 24.073 -4.638 -22.464 1.00 83.12 225 LEU A N 1
ATOM 1703 C CA . LEU A 1 225 ? 22.953 -4.566 -21.517 1.00 83.12 225 LEU A CA 1
ATOM 1704 C C . LEU A 1 225 ? 22.169 -5.879 -21.450 1.00 83.12 225 LEU A C 1
ATOM 1706 O O . LEU A 1 225 ? 21.964 -6.550 -22.462 1.00 83.12 225 LEU A O 1
ATOM 1710 N N . LYS A 1 226 ? 21.709 -6.225 -20.243 1.00 72.81 226 LYS A N 1
ATOM 1711 C CA . LYS A 1 226 ? 20.999 -7.484 -19.980 1.00 72.81 226 LYS A CA 1
ATOM 1712 C C . LYS A 1 226 ? 19.471 -7.346 -19.957 1.00 72.81 226 LYS A C 1
ATOM 1714 O O . LYS A 1 226 ? 18.821 -8.343 -20.266 1.00 72.81 226 LYS A O 1
ATOM 1719 N N . ASP A 1 227 ? 18.915 -6.165 -19.651 1.00 69.25 227 ASP A N 1
ATOM 1720 C CA . ASP A 1 227 ? 17.464 -5.924 -19.478 1.00 69.25 227 ASP A CA 1
ATOM 1721 C C . ASP A 1 227 ? 17.056 -4.439 -19.707 1.00 69.25 227 ASP A C 1
ATOM 1723 O O . ASP A 1 227 ? 17.899 -3.599 -20.035 1.00 69.25 227 ASP A O 1
ATOM 1727 N N . ASN A 1 228 ? 15.767 -4.119 -19.528 1.00 66.94 228 ASN A N 1
ATOM 1728 C CA . ASN A 1 228 ? 15.186 -2.774 -19.459 1.00 66.94 228 ASN A CA 1
ATOM 1729 C C . ASN A 1 228 ? 15.819 -1.957 -18.337 1.00 66.94 228 ASN A C 1
ATOM 1731 O O . ASN A 1 228 ? 15.682 -2.298 -17.162 1.00 66.94 228 ASN A O 1
ATOM 1735 N N . LEU A 1 229 ? 16.478 -0.850 -18.677 1.00 70.44 229 LEU A N 1
ATOM 1736 C CA . LEU A 1 229 ? 17.245 -0.096 -17.694 1.00 70.44 229 LEU A CA 1
ATOM 1737 C C . LEU A 1 229 ? 17.153 1.412 -17.921 1.00 70.44 229 LEU A C 1
ATOM 1739 O O . LEU A 1 229 ? 17.251 1.910 -19.043 1.00 70.44 229 LEU A O 1
ATOM 1743 N N . ASN A 1 230 ? 17.032 2.137 -16.809 1.00 72.31 230 ASN A N 1
ATOM 1744 C CA . ASN A 1 230 ? 17.357 3.554 -16.740 1.00 72.31 230 ASN A CA 1
ATOM 1745 C C . ASN A 1 230 ? 18.786 3.656 -16.209 1.00 72.31 230 ASN A C 1
ATOM 1747 O O . ASN A 1 230 ? 18.995 3.646 -14.998 1.00 72.31 230 ASN A O 1
ATOM 1751 N N . ILE A 1 231 ? 19.767 3.711 -17.108 1.00 76.94 231 ILE A N 1
ATOM 1752 C CA . ILE A 1 231 ? 21.182 3.757 -16.737 1.00 76.94 231 ILE A CA 1
ATOM 1753 C C . ILE A 1 231 ? 21.704 5.184 -16.746 1.00 76.94 231 ILE A C 1
ATOM 1755 O O . ILE A 1 231 ? 21.474 5.961 -17.670 1.00 76.94 231 ILE A O 1
ATOM 1759 N N . ALA A 1 232 ? 22.438 5.518 -15.701 1.00 74.88 232 ALA A N 1
ATOM 1760 C CA . ALA A 1 232 ? 23.300 6.674 -15.654 1.00 74.88 232 ALA A CA 1
ATOM 1761 C C . ALA A 1 232 ? 24.717 6.237 -16.028 1.00 74.88 232 ALA A C 1
ATOM 1763 O O . ALA A 1 232 ? 25.294 5.360 -15.380 1.00 74.88 232 ALA A O 1
ATOM 1764 N N . THR A 1 233 ? 25.305 6.880 -17.029 1.00 74.25 233 THR A N 1
ATOM 1765 C CA . THR A 1 233 ? 26.733 6.765 -17.318 1.00 74.25 233 THR A CA 1
ATOM 1766 C C . THR A 1 233 ? 27.442 7.957 -16.681 1.00 74.25 233 THR A C 1
ATOM 1768 O O . THR A 1 233 ? 27.155 9.115 -16.981 1.00 74.25 233 THR A O 1
ATOM 1771 N N . SER A 1 234 ? 28.340 7.693 -15.724 1.00 62.91 234 SER A N 1
ATOM 1772 C CA . SER A 1 234 ? 29.110 8.750 -15.051 1.00 62.91 234 SER A CA 1
ATOM 1773 C C . SER A 1 234 ? 30.594 8.673 -15.401 1.00 62.91 234 SER A C 1
ATOM 1775 O O . SER A 1 234 ? 31.220 7.620 -15.279 1.00 62.91 234 SER A O 1
ATOM 1777 N N . CYS A 1 235 ? 31.177 9.824 -15.737 1.00 56.94 235 CYS A N 1
ATOM 1778 C CA . CYS A 1 235 ? 32.615 10.017 -15.943 1.00 56.94 235 CYS A CA 1
ATOM 1779 C C . CYS A 1 235 ? 33.438 9.960 -14.640 1.00 56.94 235 CYS A C 1
ATOM 1781 O O . CYS A 1 235 ? 34.664 10.010 -14.679 1.00 56.94 235 CYS A O 1
ATOM 1783 N N . LYS A 1 236 ? 32.792 9.838 -13.469 1.00 50.69 236 LYS A N 1
ATOM 1784 C CA . LYS A 1 236 ? 33.474 9.825 -12.163 1.00 50.69 236 LYS A CA 1
ATOM 1785 C C . LYS A 1 236 ? 34.335 8.572 -11.945 1.00 50.69 236 LYS A C 1
ATOM 1787 O O . LYS A 1 236 ? 35.308 8.639 -11.200 1.00 50.69 236 LYS A O 1
ATOM 1792 N N . TYR A 1 237 ? 33.992 7.454 -12.589 1.00 48.91 237 TYR A N 1
ATOM 1793 C CA . TYR A 1 237 ? 34.676 6.163 -12.421 1.00 48.91 237 TYR A CA 1
ATOM 1794 C C . TYR A 1 237 ? 35.209 5.571 -13.733 1.00 48.91 237 TYR A C 1
ATOM 1796 O O . TYR A 1 237 ? 35.892 4.551 -13.709 1.00 48.91 237 TYR A O 1
ATOM 1804 N N . MET A 1 238 ? 34.922 6.203 -14.876 1.00 51.91 238 MET A N 1
ATOM 1805 C CA . MET A 1 238 ? 35.229 5.680 -16.205 1.00 51.91 238 MET A CA 1
ATOM 1806 C C . MET A 1 238 ? 35.949 6.762 -17.009 1.00 51.91 238 MET A C 1
ATOM 1808 O O . MET A 1 238 ? 35.432 7.854 -17.203 1.00 51.91 238 MET A O 1
ATOM 1812 N N . CYS A 1 239 ? 37.190 6.447 -17.362 1.00 51.69 239 CYS A N 1
ATOM 1813 C CA . CYS A 1 239 ? 38.271 7.296 -17.858 1.00 51.69 239 CYS A CA 1
ATOM 1814 C C . CYS A 1 239 ? 37.966 8.217 -19.064 1.00 51.69 239 CYS A C 1
ATOM 1816 O O . CYS A 1 239 ? 36.890 8.207 -19.649 1.00 51.69 239 CYS A O 1
ATOM 1818 N N . THR A 1 240 ? 38.998 8.986 -19.430 1.00 52.84 240 THR A N 1
ATOM 1819 C CA . THR A 1 240 ? 39.206 10.025 -20.464 1.00 52.84 240 THR A CA 1
ATOM 1820 C C . THR A 1 240 ? 38.416 9.944 -21.788 1.00 52.84 240 THR A C 1
ATOM 1822 O O . THR A 1 240 ? 38.381 10.938 -22.506 1.00 52.84 240 THR A O 1
ATOM 1825 N N . ASN A 1 241 ? 37.769 8.816 -22.111 1.00 57.69 241 ASN A N 1
ATOM 1826 C CA . ASN A 1 241 ? 37.114 8.533 -23.396 1.00 57.69 241 ASN A CA 1
ATOM 1827 C C . ASN A 1 241 ? 35.613 8.157 -23.296 1.00 57.69 241 ASN A C 1
ATOM 1829 O O . ASN A 1 241 ? 35.014 7.858 -24.324 1.00 57.69 241 ASN A O 1
ATOM 1833 N N . GLY A 1 242 ? 34.996 8.164 -22.103 1.00 70.94 242 GLY A N 1
ATOM 1834 C CA . GLY A 1 242 ? 33.569 7.836 -21.925 1.00 70.94 242 GLY A CA 1
ATOM 1835 C C . GLY A 1 242 ? 33.242 6.331 -21.850 1.00 70.94 242 GLY A C 1
ATOM 1836 O O . GLY A 1 242 ? 34.140 5.494 -21.704 1.00 70.94 242 GLY A O 1
ATOM 1837 N N . ALA A 1 243 ? 31.946 5.989 -21.886 1.00 78.75 243 ALA A N 1
ATOM 1838 C CA . ALA A 1 243 ? 31.426 4.615 -21.817 1.00 78.75 243 ALA A CA 1
ATOM 1839 C C . ALA A 1 243 ? 30.817 4.186 -23.159 1.00 78.75 243 ALA A C 1
ATOM 1841 O O . ALA A 1 243 ? 30.186 4.989 -23.839 1.00 78.75 243 ALA A O 1
ATOM 1842 N N . THR A 1 244 ? 30.980 2.915 -23.525 1.00 84.38 244 THR A N 1
ATOM 1843 C CA . THR A 1 244 ? 30.340 2.319 -24.702 1.00 84.38 244 THR A CA 1
ATOM 1844 C C . THR A 1 244 ? 29.261 1.338 -24.263 1.00 84.38 244 THR A C 1
ATOM 1846 O O . THR A 1 244 ? 29.535 0.378 -23.547 1.00 84.38 244 THR A O 1
ATOM 1849 N N . ILE A 1 245 ? 28.029 1.574 -24.695 1.00 87.12 245 ILE A N 1
ATOM 1850 C CA . ILE A 1 245 ? 26.860 0.745 -24.416 1.00 87.12 245 ILE A CA 1
ATOM 1851 C C . ILE A 1 245 ? 26.500 -0.030 -25.679 1.00 87.12 245 ILE A C 1
ATOM 1853 O O . ILE A 1 245 ? 26.322 0.558 -26.740 1.00 87.12 245 ILE A O 1
ATOM 1857 N N . VAL A 1 246 ? 26.375 -1.345 -25.558 1.00 89.44 246 VAL A N 1
ATOM 1858 C CA . VAL A 1 246 ? 25.971 -2.258 -26.625 1.00 89.44 246 VAL A CA 1
ATOM 1859 C C . VAL A 1 246 ? 24.536 -2.700 -26.366 1.00 89.44 246 VAL A C 1
ATOM 1861 O O . VAL A 1 246 ? 24.237 -3.296 -25.327 1.00 89.44 246 VAL A O 1
ATOM 1864 N N . LEU A 1 247 ? 23.645 -2.394 -27.305 1.00 89.75 247 LEU A N 1
ATOM 1865 C CA . LEU A 1 247 ? 22.246 -2.794 -27.269 1.00 89.75 247 LEU A CA 1
ATOM 1866 C C . LEU A 1 247 ? 22.081 -4.177 -27.926 1.00 89.75 247 LEU A C 1
ATOM 1868 O O . LEU A 1 247 ? 22.481 -4.345 -29.081 1.00 89.75 247 LEU A O 1
ATOM 1872 N N . PRO A 1 248 ? 21.502 -5.168 -27.229 1.00 89.69 248 PRO A N 1
ATOM 1873 C CA . PRO A 1 248 ? 21.386 -6.539 -27.730 1.00 89.69 248 PRO A CA 1
ATOM 1874 C C . PRO A 1 248 ? 20.353 -6.671 -28.858 1.00 89.69 248 PRO A C 1
ATOM 1876 O O . PRO A 1 248 ? 19.370 -5.932 -28.892 1.00 89.69 248 PRO A O 1
ATOM 1879 N N . THR A 1 249 ? 20.531 -7.634 -29.769 1.00 88.50 249 THR A N 1
ATOM 1880 C CA . THR A 1 249 ? 19.643 -7.800 -30.950 1.00 88.50 249 THR A CA 1
ATOM 1881 C C . THR A 1 249 ? 18.688 -8.989 -30.878 1.00 88.50 249 THR A C 1
ATOM 1883 O O . THR A 1 249 ? 17.860 -9.166 -31.773 1.00 88.50 249 THR A O 1
ATOM 1886 N N . ASP A 1 250 ? 18.755 -9.792 -29.818 1.00 88.12 250 ASP A N 1
ATOM 1887 C CA . ASP A 1 250 ? 17.880 -10.952 -29.615 1.00 88.12 250 ASP A CA 1
ATOM 1888 C C . ASP A 1 250 ? 16.391 -10.546 -29.548 1.00 88.12 250 ASP A C 1
ATOM 1890 O O . ASP A 1 250 ? 16.023 -9.550 -28.920 1.00 88.12 250 ASP A O 1
ATOM 1894 N N . ILE A 1 251 ? 15.512 -11.336 -30.178 1.00 86.75 251 ILE A N 1
ATOM 1895 C CA . ILE A 1 251 ? 14.062 -11.089 -30.208 1.00 86.75 251 ILE A CA 1
ATOM 1896 C C . ILE A 1 251 ? 13.418 -11.011 -28.815 1.00 86.75 251 ILE A C 1
ATOM 1898 O O . ILE A 1 251 ? 12.382 -10.363 -28.663 1.00 86.75 251 ILE A O 1
ATOM 1902 N N . LYS A 1 252 ? 14.031 -11.610 -27.783 1.00 88.06 252 LYS A N 1
ATOM 1903 C CA . LYS A 1 252 ? 13.561 -11.524 -26.390 1.00 88.06 252 LYS A CA 1
ATOM 1904 C C . LYS A 1 252 ? 13.489 -10.087 -25.864 1.00 88.06 252 LYS A C 1
ATOM 1906 O O . LYS A 1 252 ? 12.744 -9.831 -24.926 1.00 88.06 252 LYS A O 1
ATOM 1911 N N . TYR A 1 253 ? 14.228 -9.159 -26.476 1.00 86.38 253 TYR A N 1
ATOM 1912 C CA . TYR A 1 253 ? 14.206 -7.736 -26.140 1.00 86.38 253 TYR A CA 1
ATOM 1913 C C . TYR A 1 253 ? 13.086 -6.960 -26.850 1.00 86.38 253 TYR A C 1
ATOM 1915 O O . TYR A 1 253 ? 13.030 -5.742 -26.744 1.00 86.38 253 TYR A O 1
ATOM 1923 N N . ASN A 1 254 ? 12.179 -7.610 -27.583 1.00 85.38 254 ASN A N 1
ATOM 1924 C CA . ASN A 1 254 ? 11.053 -6.925 -28.218 1.00 85.38 254 ASN A CA 1
ATOM 1925 C C . ASN A 1 254 ? 10.202 -6.144 -27.194 1.00 85.38 254 ASN A C 1
ATOM 1927 O O . ASN A 1 254 ? 9.704 -6.717 -26.227 1.00 85.38 254 ASN A O 1
ATOM 1931 N N . GLY A 1 255 ? 10.009 -4.844 -27.431 1.00 78.75 255 GLY A N 1
ATOM 1932 C CA . GLY A 1 255 ? 9.282 -3.939 -26.539 1.00 78.75 255 GLY A CA 1
ATOM 1933 C C . GLY A 1 255 ? 10.125 -3.379 -25.390 1.00 78.75 255 GLY A C 1
ATOM 1934 O O . GLY A 1 255 ? 9.613 -2.575 -24.608 1.00 78.75 255 GLY A O 1
ATOM 1935 N N . ALA A 1 256 ? 11.401 -3.763 -25.293 1.00 83.94 256 ALA A N 1
ATOM 1936 C CA . ALA A 1 256 ? 12.313 -3.236 -24.291 1.00 83.94 256 ALA A CA 1
ATOM 1937 C C . ALA A 1 256 ? 12.554 -1.730 -24.483 1.00 83.94 256 ALA A C 1
ATOM 1939 O O . ALA A 1 256 ? 12.678 -1.256 -25.616 1.00 83.94 256 ALA A O 1
ATOM 1940 N N . ASN A 1 257 ? 12.644 -0.989 -23.374 1.00 83.75 257 ASN A N 1
ATOM 1941 C CA . ASN A 1 257 ? 13.017 0.426 -23.355 1.00 83.75 257 ASN A CA 1
ATOM 1942 C C . ASN A 1 257 ? 14.311 0.606 -22.554 1.00 83.75 257 ASN A C 1
ATOM 1944 O O . ASN A 1 257 ? 14.432 0.122 -21.427 1.00 83.75 257 ASN A O 1
ATOM 1948 N N . VAL A 1 258 ? 15.262 1.336 -23.132 1.00 84.31 258 VAL A N 1
ATOM 1949 C CA . VAL A 1 258 ? 16.525 1.702 -22.483 1.00 84.31 258 VAL A CA 1
ATOM 1950 C C . VAL A 1 258 ? 16.618 3.217 -22.433 1.00 84.31 258 VAL A C 1
ATOM 1952 O O . VAL A 1 258 ? 16.633 3.875 -23.474 1.00 84.31 258 VAL A O 1
ATOM 1955 N N . THR A 1 259 ? 16.716 3.770 -21.227 1.00 83.56 259 THR A N 1
ATOM 1956 C CA . THR A 1 259 ? 16.935 5.202 -21.013 1.00 83.56 259 THR A CA 1
ATOM 1957 C C . THR A 1 259 ? 18.355 5.414 -20.518 1.00 83.56 259 THR A C 1
ATOM 1959 O O . THR A 1 259 ? 18.750 4.870 -19.491 1.00 83.56 259 THR A O 1
ATOM 1962 N N . ILE A 1 260 ? 19.122 6.233 -21.227 1.00 81.94 260 ILE A N 1
ATOM 1963 C CA . ILE A 1 260 ? 20.511 6.548 -20.906 1.00 81.94 260 ILE A CA 1
ATOM 1964 C C . ILE A 1 260 ? 20.582 8.014 -20.497 1.00 81.94 260 ILE A C 1
ATOM 1966 O O . ILE A 1 260 ? 20.281 8.900 -21.299 1.00 81.94 260 ILE A O 1
ATOM 1970 N N . LEU A 1 261 ? 20.975 8.260 -19.250 1.00 78.50 261 LEU A N 1
ATOM 1971 C CA . LEU A 1 261 ? 21.400 9.565 -18.764 1.00 78.50 261 LEU A CA 1
ATOM 1972 C C . LEU A 1 261 ? 22.918 9.655 -18.880 1.00 78.50 261 LEU A C 1
ATOM 1974 O O . LEU A 1 261 ? 23.643 8.970 -18.162 1.00 78.50 261 LEU A O 1
ATOM 1978 N N . ASP A 1 262 ? 23.377 10.532 -19.763 1.00 76.19 262 ASP A N 1
ATOM 1979 C CA . ASP A 1 262 ? 24.786 10.847 -19.935 1.00 76.19 262 ASP A CA 1
ATOM 1980 C C . ASP A 1 262 ? 25.162 12.068 -19.085 1.00 76.19 262 ASP A C 1
ATOM 1982 O O . ASP A 1 262 ? 24.628 13.166 -19.279 1.00 76.19 262 ASP A O 1
ATOM 1986 N N . PHE A 1 263 ? 26.084 11.892 -18.135 1.00 65.75 263 PHE A N 1
ATOM 1987 C CA . PHE A 1 263 ? 26.542 12.975 -17.252 1.00 65.75 263 PHE A CA 1
ATOM 1988 C C . PHE A 1 263 ? 27.668 13.838 -17.841 1.00 65.75 263 PHE A C 1
ATOM 1990 O O . PHE A 1 263 ? 28.191 14.710 -17.148 1.00 65.75 263 PHE A O 1
ATOM 1997 N N . THR A 1 264 ? 28.059 13.628 -19.099 1.00 61.81 264 THR A N 1
ATOM 1998 C CA . THR A 1 264 ? 29.311 14.174 -19.640 1.00 61.81 264 THR A CA 1
ATOM 1999 C C . THR A 1 264 ? 29.260 15.657 -20.051 1.00 61.81 264 THR A C 1
ATOM 2001 O O . THR A 1 264 ? 30.282 16.192 -20.470 1.00 61.81 264 THR A O 1
ATOM 2004 N N . TYR A 1 265 ? 28.126 16.368 -19.878 1.00 54.81 265 TYR A N 1
ATOM 2005 C CA . TYR A 1 265 ? 28.030 17.836 -20.056 1.00 54.81 265 TYR A CA 1
ATOM 2006 C C . TYR A 1 265 ? 26.711 18.453 -19.505 1.00 54.81 265 TYR A C 1
ATOM 2008 O O . TYR A 1 265 ? 25.665 17.837 -19.712 1.00 54.81 265 TYR A O 1
ATOM 2016 N N . PRO A 1 266 ? 26.658 19.733 -19.049 1.00 52.34 266 PRO A N 1
ATOM 2017 C CA . PRO A 1 266 ? 27.244 20.401 -17.862 1.00 52.34 266 PRO A CA 1
ATOM 2018 C C . PRO A 1 266 ? 26.406 20.203 -16.560 1.00 52.34 266 PRO A C 1
ATOM 2020 O O . PRO A 1 266 ? 25.237 19.827 -16.655 1.00 52.34 266 PRO A O 1
ATOM 2023 N N . PRO A 1 267 ? 26.929 20.496 -15.337 1.00 49.62 267 PRO A N 1
ATOM 2024 C CA . PRO A 1 267 ? 28.047 21.401 -15.011 1.00 49.62 267 PRO A CA 1
ATOM 2025 C C . PRO A 1 267 ? 29.389 20.731 -14.641 1.00 49.62 267 PRO A C 1
ATOM 2027 O O . PRO A 1 267 ? 30.219 21.372 -14.001 1.00 49.62 267 PRO A O 1
ATOM 2030 N N . TYR A 1 268 ? 29.646 19.476 -15.024 1.00 52.19 268 TYR A N 1
ATOM 2031 C CA . TYR A 1 268 ? 30.828 18.734 -14.551 1.00 52.19 268 TYR A CA 1
ATOM 2032 C C . TYR A 1 268 ? 31.794 18.321 -15.686 1.00 52.19 268 TYR A C 1
ATOM 2034 O O . TYR A 1 268 ? 31.665 17.267 -16.287 1.00 52.19 268 TYR A O 1
ATOM 2042 N N . ASN A 1 269 ? 32.771 19.194 -15.953 1.00 50.12 269 ASN A N 1
ATOM 2043 C CA . ASN A 1 269 ? 34.157 18.970 -16.406 1.00 50.12 269 ASN A CA 1
ATOM 2044 C C . ASN A 1 269 ? 34.491 17.792 -17.368 1.00 50.12 269 ASN A C 1
ATOM 2046 O O . ASN A 1 269 ? 34.896 16.724 -16.915 1.00 50.12 269 ASN A O 1
ATOM 2050 N N . SER A 1 270 ? 34.484 18.034 -18.688 1.00 49.78 270 SER A N 1
ATOM 2051 C CA . SER A 1 270 ? 35.602 17.822 -19.653 1.00 49.78 270 SER A CA 1
ATOM 2052 C C . SER A 1 270 ? 35.082 17.654 -21.094 1.00 49.78 270 SER A C 1
ATOM 2054 O O . SER A 1 270 ? 34.196 16.851 -21.353 1.00 49.78 270 SER A O 1
ATOM 2056 N N . ASP A 1 271 ? 35.655 18.387 -22.054 1.00 52.50 271 ASP A N 1
ATOM 2057 C CA . ASP A 1 271 ? 35.163 18.498 -23.444 1.00 52.50 271 ASP A CA 1
ATOM 2058 C C . ASP A 1 271 ? 35.370 17.245 -24.334 1.00 52.50 271 ASP A C 1
ATOM 2060 O O . ASP A 1 271 ? 35.129 17.296 -25.543 1.00 52.50 271 ASP A O 1
ATOM 2064 N N . ILE A 1 272 ? 35.839 16.119 -23.777 1.00 54.31 272 ILE A N 1
ATOM 2065 C CA . ILE A 1 272 ? 36.366 14.976 -24.554 1.00 54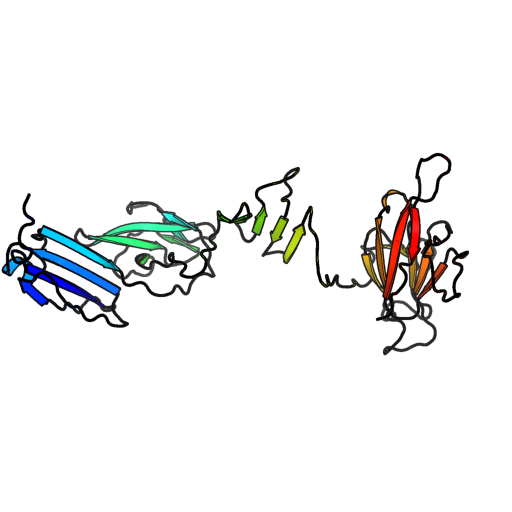.31 272 ILE A CA 1
ATOM 2066 C C . ILE A 1 272 ? 35.540 13.691 -24.375 1.00 54.31 272 ILE A C 1
ATOM 2068 O O . ILE A 1 272 ? 35.567 12.824 -25.248 1.00 54.31 272 ILE A O 1
ATOM 2072 N N . ALA A 1 273 ? 34.774 13.555 -23.292 1.00 64.56 273 ALA A N 1
ATOM 2073 C CA . ALA A 1 273 ? 34.064 12.314 -22.995 1.00 64.56 273 ALA A CA 1
ATOM 2074 C C . ALA A 1 273 ? 32.603 12.347 -23.500 1.00 64.56 273 ALA A C 1
ATOM 2076 O O . ALA A 1 273 ? 31.914 13.363 -23.413 1.00 64.56 273 ALA A O 1
ATOM 2077 N N . TYR A 1 274 ? 32.144 11.230 -24.068 1.00 71.38 274 TYR A N 1
ATOM 2078 C CA . TYR A 1 274 ? 30.782 11.008 -24.568 1.00 71.38 274 TYR A CA 1
ATOM 2079 C C . TYR A 1 274 ? 30.376 9.554 -24.313 1.00 71.38 274 TYR A C 1
ATOM 2081 O O . TYR A 1 274 ? 31.239 8.678 -24.253 1.00 71.38 274 TYR A O 1
ATOM 2089 N N . THR A 1 275 ? 29.079 9.277 -24.175 1.00 79.81 275 THR A N 1
ATOM 2090 C CA . THR A 1 275 ? 28.600 7.889 -24.187 1.00 79.81 275 THR A CA 1
ATOM 2091 C C . THR A 1 275 ? 28.370 7.452 -25.623 1.00 79.81 275 THR A C 1
ATOM 2093 O O . THR A 1 275 ? 27.541 8.021 -26.335 1.00 79.81 275 THR A O 1
ATOM 2096 N N . THR A 1 276 ? 29.091 6.424 -26.043 1.00 83.56 276 THR A N 1
ATOM 2097 C CA . THR A 1 276 ? 28.853 5.734 -27.308 1.00 83.56 276 THR A CA 1
ATOM 2098 C C . THR A 1 276 ? 27.767 4.693 -27.094 1.00 83.56 276 THR A C 1
ATOM 2100 O O . THR A 1 276 ? 27.833 3.913 -26.151 1.00 83.56 276 THR A O 1
ATOM 2103 N N . VAL A 1 277 ? 26.776 4.638 -27.972 1.00 86.81 277 VAL A N 1
ATOM 2104 C CA . VAL A 1 277 ? 25.755 3.590 -27.990 1.00 86.81 277 VAL A CA 1
ATOM 2105 C C . VAL A 1 277 ? 25.827 2.899 -29.333 1.00 86.81 277 VAL A C 1
ATOM 2107 O O . VAL A 1 277 ? 25.737 3.557 -30.362 1.00 86.81 277 VAL A O 1
ATOM 2110 N N . LEU A 1 278 ? 25.985 1.586 -29.329 1.00 88.44 278 LEU A N 1
ATOM 2111 C CA . LEU A 1 278 ? 26.054 0.775 -30.532 1.00 88.44 278 LEU A CA 1
ATOM 2112 C C . LEU A 1 278 ? 25.173 -0.460 -30.415 1.00 88.44 278 LEU A C 1
ATOM 2114 O O . LEU A 1 278 ? 24.723 -0.810 -29.327 1.00 88.44 278 LEU A O 1
ATOM 2118 N N . VAL A 1 279 ? 24.873 -1.087 -31.542 1.00 87.06 279 VAL A N 1
ATOM 2119 C CA . VAL A 1 279 ? 24.020 -2.276 -31.586 1.00 87.06 279 VAL A CA 1
ATOM 2120 C C . VAL A 1 279 ? 24.889 -3.519 -31.759 1.00 87.06 279 VAL A C 1
ATOM 2122 O O . VAL A 1 279 ? 25.859 -3.534 -32.517 1.00 87.06 279 VAL A O 1
ATOM 2125 N N . GLU A 1 280 ? 24.556 -4.576 -31.027 1.00 86.38 280 GLU A N 1
ATOM 2126 C CA . GLU A 1 280 ? 25.253 -5.855 -31.097 1.00 86.38 280 GLU A CA 1
ATOM 2127 C C . GLU A 1 280 ? 25.296 -6.394 -32.536 1.00 86.38 280 GLU A C 1
ATOM 2129 O O . GLU A 1 280 ? 24.295 -6.406 -33.248 1.00 86.38 280 GLU A O 1
ATOM 2134 N N . GLY A 1 281 ? 26.473 -6.851 -32.973 1.00 81.44 281 GLY A N 1
ATOM 2135 C CA . GLY A 1 281 ? 26.657 -7.404 -34.317 1.00 81.44 281 GLY A CA 1
ATOM 2136 C C . GLY A 1 281 ? 26.699 -6.370 -35.449 1.00 81.44 281 GLY A C 1
ATOM 2137 O O . GLY A 1 281 ? 26.730 -6.781 -36.606 1.00 81.44 281 GLY A O 1
ATOM 2138 N N . GLY A 1 282 ? 26.724 -5.067 -35.138 1.00 75.19 282 GLY A N 1
ATOM 2139 C CA . GLY A 1 282 ? 26.772 -3.993 -36.139 1.00 75.19 282 GLY A CA 1
ATOM 2140 C C . GLY A 1 282 ? 25.443 -3.777 -36.868 1.00 75.19 282 GLY A C 1
ATOM 2141 O O . GLY A 1 282 ? 25.415 -3.228 -37.969 1.00 75.19 282 GLY A O 1
ATOM 2142 N N . ASP A 1 283 ? 24.334 -4.251 -36.291 1.00 76.12 283 ASP A N 1
ATOM 2143 C CA . ASP A 1 283 ? 23.000 -4.028 -36.847 1.00 76.12 283 ASP A CA 1
ATOM 2144 C C . ASP A 1 283 ? 22.654 -2.520 -36.803 1.00 76.12 283 ASP A C 1
ATOM 2146 O O . ASP A 1 283 ? 22.984 -1.802 -35.864 1.00 76.12 283 ASP A O 1
ATOM 2150 N N . THR A 1 284 ? 21.985 -1.993 -37.830 1.00 73.69 284 THR A N 1
ATOM 2151 C CA . THR A 1 284 ? 21.711 -0.546 -37.899 1.00 73.69 284 THR A CA 1
ATOM 2152 C C . THR A 1 284 ? 20.580 -0.130 -36.957 1.00 73.69 284 THR A C 1
ATOM 2154 O O . THR A 1 284 ? 19.592 -0.859 -36.788 1.00 73.69 284 THR A O 1
ATOM 2157 N N . PHE A 1 285 ? 20.640 1.100 -36.437 1.00 77.56 285 PHE A N 1
ATOM 2158 C CA . PHE A 1 285 ? 19.460 1.728 -35.836 1.00 77.56 285 PHE A CA 1
ATOM 2159 C C . PHE A 1 285 ? 18.332 1.859 -36.883 1.00 77.56 285 PHE A C 1
ATOM 2161 O O . PHE A 1 285 ? 18.566 1.984 -38.088 1.00 77.56 285 PHE A O 1
ATOM 2168 N N . GLY A 1 286 ? 17.078 1.744 -36.445 1.00 65.31 286 GLY A N 1
ATOM 2169 C CA . GLY A 1 286 ? 15.904 1.815 -37.316 1.00 65.31 286 GLY A CA 1
ATOM 2170 C C . GLY A 1 286 ? 15.434 3.252 -37.584 1.00 65.31 286 GLY A C 1
ATOM 2171 O O . GLY A 1 286 ? 15.545 4.120 -36.721 1.00 65.31 286 GLY A O 1
ATOM 2172 N N . ASN A 1 287 ? 14.855 3.499 -38.767 1.00 56.53 287 ASN A N 1
ATOM 2173 C CA . ASN A 1 287 ? 14.211 4.771 -39.116 1.00 56.53 287 ASN A CA 1
ATOM 2174 C C . ASN A 1 287 ? 12.719 4.735 -38.747 1.00 56.53 287 ASN A C 1
ATOM 2176 O O . ASN A 1 287 ? 11.960 3.940 -39.307 1.00 56.53 287 ASN A O 1
ATOM 2180 N N . THR A 1 288 ? 12.282 5.572 -37.809 1.00 49.38 288 THR A N 1
ATOM 2181 C CA . THR A 1 288 ? 10.859 5.716 -37.487 1.00 49.38 288 THR A CA 1
ATOM 2182 C C . THR A 1 288 ? 10.188 6.583 -38.555 1.00 49.38 288 THR A C 1
ATOM 2184 O O . THR A 1 288 ? 10.533 7.752 -38.716 1.00 49.38 288 THR A O 1
ATOM 2187 N N . LEU A 1 289 ? 9.194 6.042 -39.268 1.00 41.00 289 LEU A N 1
ATOM 2188 C CA . LEU A 1 289 ? 8.276 6.831 -40.097 1.00 41.00 289 LEU A CA 1
ATOM 2189 C C . LEU A 1 289 ? 7.536 7.841 -39.203 1.00 41.00 289 LEU A C 1
ATOM 2191 O O . LEU A 1 289 ? 6.540 7.509 -38.566 1.00 41.00 289 LEU A O 1
ATOM 2195 N N . HIS A 1 290 ? 8.026 9.077 -39.159 1.00 44.31 290 HIS A N 1
ATOM 2196 C CA . HIS A 1 290 ? 7.301 10.216 -38.611 1.00 44.31 290 HIS A CA 1
ATOM 2197 C C . HIS A 1 290 ? 7.076 11.232 -39.722 1.00 44.31 290 HIS A C 1
ATOM 2199 O O . HIS A 1 290 ? 8.003 11.888 -40.200 1.00 44.31 290 HIS A O 1
ATOM 2205 N N . THR A 1 291 ? 5.820 11.341 -40.141 1.00 38.88 291 THR A N 1
ATOM 2206 C CA . THR A 1 291 ? 5.353 12.380 -41.048 1.00 38.88 291 THR A CA 1
ATOM 2207 C C . THR A 1 291 ? 5.414 13.742 -40.355 1.00 38.88 291 THR A C 1
ATOM 2209 O O . THR A 1 291 ? 4.721 13.984 -39.371 1.00 38.88 291 THR A O 1
ATOM 2212 N N . GLU A 1 292 ? 6.250 14.595 -40.949 1.00 41.12 292 GLU A N 1
ATOM 2213 C CA . GLU A 1 292 ? 6.149 16.057 -41.038 1.00 41.12 292 GLU A CA 1
ATOM 2214 C C . GLU A 1 292 ? 6.708 16.916 -39.892 1.00 41.12 292 GLU A C 1
ATOM 2216 O O . GLU A 1 292 ? 6.051 17.268 -38.919 1.00 41.12 292 GLU A O 1
ATOM 2221 N N . SER A 1 293 ? 7.978 17.284 -40.096 1.00 35.91 293 SER A N 1
ATOM 2222 C CA . SER A 1 293 ? 8.607 18.606 -39.917 1.00 35.91 293 SER A CA 1
ATOM 2223 C C . SER A 1 293 ? 10.061 18.341 -39.539 1.00 35.91 293 SER A C 1
ATOM 2225 O O . SER A 1 293 ? 10.386 18.034 -38.388 1.00 35.91 293 SER A O 1
ATOM 2227 N N . GLN A 1 294 ? 10.915 18.315 -40.557 1.00 41.53 294 GLN A N 1
ATOM 2228 C CA . GLN A 1 294 ? 12.289 17.851 -40.455 1.00 41.53 294 GLN A CA 1
ATOM 2229 C C . GLN A 1 294 ? 13.144 18.755 -39.567 1.00 41.53 294 GLN A C 1
ATOM 2231 O O . GLN A 1 294 ? 13.127 19.972 -39.718 1.00 41.53 294 GLN A O 1
ATOM 2236 N N . ASP A 1 295 ? 13.968 18.115 -38.740 1.00 37.16 295 ASP A N 1
ATOM 2237 C CA . ASP A 1 295 ? 15.350 18.551 -38.588 1.00 37.16 295 ASP A CA 1
ATOM 2238 C C . ASP A 1 295 ? 16.230 17.410 -39.126 1.00 37.16 295 ASP A C 1
ATOM 2240 O O . ASP A 1 295 ? 16.158 16.269 -38.658 1.00 37.16 295 ASP A O 1
ATOM 2244 N N . GLN A 1 296 ? 16.942 17.694 -40.216 1.00 45.66 296 GLN A N 1
ATOM 2245 C CA . GLN A 1 296 ? 17.734 16.754 -41.010 1.00 45.66 296 GLN A CA 1
ATOM 2246 C C . GLN A 1 296 ? 19.146 16.590 -40.424 1.00 45.66 296 GLN A C 1
ATOM 2248 O O . GLN A 1 296 ? 20.132 17.002 -41.030 1.00 45.66 296 GLN A O 1
ATOM 2253 N N . SER A 1 297 ? 19.287 15.955 -39.262 1.00 35.97 297 SER A N 1
ATOM 2254 C CA . SER A 1 297 ? 20.616 15.525 -38.801 1.00 35.97 297 SER A CA 1
ATOM 2255 C C . SER A 1 297 ? 20.579 14.236 -37.988 1.00 35.97 297 SER A C 1
ATOM 2257 O O . SER A 1 297 ? 20.920 14.208 -36.813 1.00 35.97 297 SER A O 1
ATOM 2259 N N . GLN A 1 298 ? 20.178 13.142 -38.632 1.00 42.56 298 GLN A N 1
ATOM 2260 C CA . GLN A 1 298 ? 20.975 11.910 -38.675 1.00 42.56 298 GLN A CA 1
ATOM 2261 C C . GLN A 1 298 ? 20.161 10.814 -39.352 1.00 42.56 298 GLN A C 1
ATOM 2263 O O . GLN A 1 298 ? 19.214 10.248 -38.814 1.00 42.56 298 GLN A O 1
ATOM 2268 N N . TRP A 1 299 ? 20.571 10.527 -40.577 1.00 39.91 299 TRP A N 1
ATOM 2269 C CA . TRP A 1 299 ? 20.424 9.213 -41.157 1.00 39.91 299 TRP A CA 1
ATOM 2270 C C . TRP A 1 299 ? 21.240 8.281 -40.258 1.00 39.91 299 TRP A C 1
ATOM 2272 O O . TRP A 1 299 ? 22.466 8.355 -40.280 1.00 39.91 299 TRP A O 1
ATOM 2282 N N . PHE A 1 300 ? 20.612 7.457 -39.420 1.00 49.47 300 PHE A N 1
ATOM 2283 C CA . PHE A 1 300 ? 21.355 6.394 -38.742 1.00 49.47 300 PHE A CA 1
ATOM 2284 C C . PHE A 1 300 ? 21.517 5.223 -39.717 1.00 49.47 300 PHE A C 1
ATOM 2286 O O . PHE A 1 300 ? 20.927 4.162 -39.558 1.00 49.47 300 PHE A O 1
ATOM 2293 N N . GLU A 1 301 ? 22.303 5.443 -40.771 1.00 50.00 301 GLU A N 1
ATOM 2294 C CA . GLU A 1 301 ? 22.974 4.346 -41.481 1.00 50.00 301 GLU A CA 1
ATOM 2295 C C . GLU A 1 301 ? 24.218 3.877 -40.705 1.00 50.00 301 GLU A C 1
ATOM 2297 O O . GLU A 1 301 ? 24.996 3.070 -41.199 1.00 50.00 301 GLU A O 1
ATOM 2302 N N . SER A 1 302 ? 24.421 4.388 -39.487 1.00 60.31 302 SER A N 1
ATOM 2303 C CA . SER A 1 302 ? 25.404 3.885 -38.542 1.00 60.31 302 SER A CA 1
ATOM 2304 C C . SER A 1 302 ? 24.758 2.911 -37.557 1.00 60.31 302 SER A C 1
ATOM 2306 O O . SER A 1 302 ? 23.615 3.060 -37.131 1.00 60.31 302 SER A O 1
ATOM 2308 N N . ASP A 1 303 ? 25.538 1.920 -37.162 1.00 74.62 303 ASP A N 1
ATOM 2309 C CA . ASP A 1 303 ? 25.346 1.013 -36.031 1.00 74.62 303 ASP A CA 1
ATOM 2310 C C . ASP A 1 303 ? 25.739 1.659 -34.686 1.00 74.62 303 ASP A C 1
ATOM 2312 O O . ASP A 1 303 ? 25.747 0.991 -33.652 1.00 74.62 303 ASP A O 1
ATOM 2316 N N . LEU A 1 304 ? 26.048 2.965 -34.694 1.00 84.12 304 LEU A N 1
ATOM 2317 C CA . LEU A 1 304 ? 26.598 3.725 -33.571 1.00 84.12 304 LEU A CA 1
ATOM 2318 C C . LEU A 1 304 ? 26.006 5.142 -33.455 1.00 84.12 304 LEU A C 1
ATOM 2320 O O . LEU A 1 304 ? 25.805 5.831 -34.456 1.00 84.12 304 LEU A O 1
ATOM 2324 N N . ILE A 1 305 ? 25.787 5.591 -32.216 1.00 82.00 305 ILE A N 1
ATOM 2325 C CA . ILE A 1 305 ? 25.299 6.918 -31.812 1.00 82.00 305 ILE A CA 1
ATOM 2326 C C . ILE A 1 305 ? 26.173 7.457 -30.677 1.00 82.00 305 ILE A C 1
ATOM 2328 O O . ILE A 1 305 ? 26.404 6.767 -29.691 1.00 82.00 305 ILE A O 1
ATOM 2332 N N . ASN A 1 306 ? 26.594 8.720 -30.767 1.00 80.50 306 ASN A N 1
ATOM 2333 C CA . ASN A 1 306 ? 27.327 9.398 -29.694 1.00 80.50 306 ASN A CA 1
ATOM 2334 C C . ASN A 1 306 ? 26.410 10.362 -28.931 1.00 80.50 306 ASN A C 1
ATOM 2336 O O . ASN A 1 306 ? 25.829 11.278 -29.517 1.00 80.50 306 ASN A O 1
ATOM 2340 N N . ILE A 1 307 ? 26.304 10.179 -27.615 1.00 78.62 307 ILE A N 1
ATOM 2341 C CA . ILE A 1 307 ? 25.503 11.001 -26.704 1.00 78.62 307 ILE A CA 1
ATOM 2342 C C . ILE A 1 307 ? 26.431 11.942 -25.932 1.00 78.62 307 ILE A C 1
ATOM 2344 O O . ILE A 1 307 ? 27.403 11.501 -25.323 1.00 78.62 307 ILE A O 1
ATOM 2348 N N . ARG A 1 308 ? 26.113 13.241 -25.945 1.00 74.62 308 ARG A N 1
ATOM 2349 C CA . ARG A 1 308 ? 26.808 14.275 -25.165 1.00 74.62 308 ARG A CA 1
ATOM 2350 C C . ARG A 1 308 ? 25.820 15.006 -24.269 1.00 74.62 308 ARG A C 1
ATOM 2352 O O . ARG A 1 308 ? 25.114 15.896 -24.740 1.00 74.62 308 ARG A O 1
ATOM 2359 N N . GLY A 1 309 ? 25.791 14.632 -22.998 1.00 72.44 309 GLY A N 1
ATOM 2360 C CA . GLY A 1 309 ? 24.896 15.187 -21.995 1.00 72.44 309 GLY A CA 1
ATOM 2361 C C . GLY A 1 309 ? 23.422 14.825 -22.207 1.00 72.44 309 GLY A C 1
ATOM 2362 O O . GLY A 1 309 ? 22.940 14.587 -23.320 1.00 72.44 309 GLY A O 1
ATOM 2363 N N . GLY A 1 310 ? 22.673 14.839 -21.107 1.00 74.31 310 GLY A N 1
ATOM 2364 C CA . GLY A 1 310 ? 21.219 14.713 -21.118 1.00 74.31 310 GLY A CA 1
ATOM 2365 C C . GLY A 1 310 ? 20.716 13.274 -21.210 1.00 74.31 310 GLY A C 1
ATOM 2366 O O . GLY A 1 310 ? 21.432 12.320 -20.921 1.00 74.31 310 GLY A O 1
ATOM 2367 N N . ILE A 1 311 ? 19.438 13.130 -21.561 1.00 77.31 311 ILE A N 1
ATOM 2368 C CA . ILE A 1 311 ? 18.718 11.853 -21.531 1.00 77.31 311 ILE A CA 1
ATOM 2369 C C . ILE A 1 311 ? 18.371 11.423 -22.959 1.00 77.31 311 ILE A C 1
ATOM 2371 O O . ILE A 1 311 ? 17.823 12.215 -23.731 1.00 77.31 311 ILE A O 1
ATOM 2375 N N . LYS A 1 312 ? 18.658 10.164 -23.302 1.00 81.44 312 LYS A N 1
ATOM 2376 C CA . LYS A 1 312 ? 18.239 9.512 -24.552 1.00 81.44 312 LYS A CA 1
ATOM 2377 C C . LYS A 1 312 ? 17.467 8.239 -24.245 1.00 81.44 312 LYS A C 1
ATOM 2379 O O . LYS A 1 312 ? 17.828 7.513 -23.329 1.00 81.44 312 LYS A O 1
ATOM 2384 N N . GLU A 1 313 ? 16.423 7.970 -25.018 1.00 83.19 313 GLU A N 1
ATOM 2385 C CA . GLU A 1 313 ? 15.567 6.800 -24.829 1.00 83.19 313 GLU A CA 1
ATOM 2386 C C . GLU A 1 313 ? 15.510 5.980 -26.121 1.00 83.19 313 GLU A C 1
ATOM 2388 O O . GLU A 1 313 ? 15.281 6.524 -27.203 1.00 83.19 313 GLU A O 1
ATOM 2393 N N . PHE A 1 314 ? 15.711 4.673 -26.001 1.00 85.38 314 PHE A N 1
ATOM 2394 C CA . PHE A 1 314 ? 15.722 3.710 -27.094 1.00 85.38 314 PHE A CA 1
ATOM 2395 C C . PHE A 1 314 ? 14.621 2.672 -26.888 1.00 85.38 314 PHE A C 1
ATOM 2397 O O . PHE A 1 314 ? 14.390 2.245 -25.759 1.00 85.38 314 PHE A O 1
ATOM 2404 N N . ILE A 1 315 ? 13.979 2.237 -27.973 1.00 85.50 315 ILE A N 1
ATOM 2405 C CA . ILE A 1 315 ? 12.988 1.153 -27.966 1.00 85.50 315 ILE A CA 1
ATOM 2406 C C . ILE A 1 315 ? 13.359 0.059 -28.965 1.00 85.50 315 ILE A C 1
ATOM 2408 O O . ILE A 1 315 ? 13.708 0.349 -30.111 1.00 85.50 315 ILE A O 1
ATOM 2412 N N . ALA A 1 316 ? 13.271 -1.195 -28.533 1.00 86.12 316 ALA A N 1
ATOM 2413 C CA . ALA A 1 316 ? 13.467 -2.364 -29.379 1.00 86.12 316 ALA A CA 1
ATOM 2414 C C . ALA A 1 316 ? 12.149 -2.809 -30.021 1.00 86.12 316 ALA A C 1
ATOM 2416 O O . ALA A 1 316 ? 11.134 -2.989 -29.347 1.00 86.12 316 ALA A O 1
ATOM 2417 N N . VAL A 1 317 ? 12.172 -3.020 -31.335 1.00 83.12 317 VAL A N 1
ATOM 2418 C CA . VAL A 1 317 ? 11.010 -3.422 -32.143 1.00 83.12 317 VAL A CA 1
ATOM 2419 C C . VAL A 1 317 ? 11.425 -4.581 -33.056 1.00 83.12 317 VAL A C 1
ATOM 2421 O O . VAL A 1 317 ? 12.580 -4.608 -33.484 1.00 83.12 317 VAL A O 1
ATOM 2424 N N . PRO A 1 318 ? 10.549 -5.543 -33.397 1.00 84.94 318 PRO A N 1
ATOM 2425 C CA . PRO A 1 318 ? 10.929 -6.672 -34.240 1.00 84.94 318 PRO A CA 1
ATOM 2426 C C . PRO A 1 318 ? 11.442 -6.200 -35.607 1.00 84.94 318 PRO A C 1
ATOM 2428 O O . PRO A 1 318 ? 10.836 -5.340 -36.250 1.00 84.94 318 PRO A O 1
ATOM 2431 N N . ALA A 1 319 ? 12.568 -6.752 -36.059 1.00 77.31 319 ALA A N 1
ATOM 2432 C CA . ALA A 1 319 ? 13.164 -6.389 -37.342 1.00 77.31 319 ALA A CA 1
ATOM 2433 C C . ALA A 1 319 ? 12.310 -6.905 -38.514 1.00 77.31 319 ALA A C 1
ATOM 2435 O O . ALA A 1 319 ? 11.946 -8.075 -38.535 1.00 77.31 319 ALA A O 1
ATOM 2436 N N . TYR A 1 320 ? 12.019 -6.070 -39.519 1.00 67.69 320 TYR A N 1
ATOM 2437 C CA . TYR A 1 320 ? 11.233 -6.490 -40.688 1.00 67.69 320 TYR A CA 1
ATOM 2438 C C . TYR A 1 320 ? 11.793 -7.764 -41.336 1.00 67.69 320 TYR A C 1
ATOM 2440 O O . TYR A 1 320 ? 12.950 -7.804 -41.754 1.00 67.69 320 TYR A O 1
ATOM 2448 N N . SER A 1 321 ? 10.937 -8.779 -41.458 1.00 62.34 321 SER A N 1
ATOM 2449 C CA . SER A 1 321 ? 11.226 -10.029 -42.151 1.00 62.34 321 SER A CA 1
ATOM 2450 C C . SER A 1 321 ? 10.204 -10.242 -43.258 1.00 62.34 321 SER A C 1
ATOM 2452 O O . SER A 1 321 ? 8.997 -10.192 -43.022 1.00 62.34 321 SER A O 1
ATOM 2454 N N . THR A 1 322 ? 10.679 -10.511 -44.473 1.00 56.06 322 THR A N 1
ATOM 2455 C CA . THR A 1 322 ? 9.818 -10.846 -45.617 1.00 56.06 322 THR A CA 1
ATOM 2456 C C . THR A 1 322 ? 9.143 -12.211 -45.464 1.00 56.06 322 THR A C 1
ATOM 2458 O O . THR A 1 322 ? 8.187 -12.492 -46.180 1.00 56.06 322 THR A O 1
ATOM 2461 N N . SER A 1 323 ? 9.597 -13.045 -44.520 1.00 69.19 323 SER A N 1
ATOM 2462 C CA . SER A 1 323 ? 9.026 -14.364 -44.226 1.00 69.19 323 SER A CA 1
ATOM 2463 C C . SER A 1 323 ? 8.034 -14.370 -43.055 1.00 69.19 323 SER A C 1
ATOM 2465 O O . SER A 1 323 ? 7.481 -15.421 -42.746 1.00 69.19 323 SER A O 1
ATOM 2467 N N . GLY A 1 324 ? 7.805 -13.229 -42.388 1.00 64.69 324 GLY A N 1
ATOM 2468 C CA . GLY A 1 324 ? 6.897 -13.113 -41.235 1.00 64.69 324 GLY A CA 1
ATOM 2469 C C . GLY A 1 324 ? 7.445 -13.663 -39.910 1.00 64.69 324 GLY A C 1
ATOM 2470 O O . GLY A 1 324 ? 6.832 -13.453 -38.865 1.00 64.69 324 GLY A O 1
ATOM 2471 N N . THR A 1 325 ? 8.610 -14.317 -39.925 1.00 70.12 325 THR A N 1
ATOM 2472 C CA . THR A 1 325 ? 9.295 -14.800 -38.718 1.00 70.12 325 THR A CA 1
ATOM 2473 C C . THR A 1 325 ? 10.345 -13.789 -38.267 1.00 70.12 325 THR A C 1
ATOM 2475 O O . THR A 1 325 ? 11.250 -13.448 -39.032 1.00 70.12 325 THR A O 1
ATOM 2478 N N . PHE A 1 326 ? 10.244 -13.337 -37.016 1.00 74.69 326 PHE A N 1
ATOM 2479 C CA . PHE A 1 326 ? 11.150 -12.370 -36.397 1.00 74.69 326 PHE A CA 1
ATOM 2480 C C . PHE A 1 326 ? 12.158 -13.093 -35.503 1.00 74.69 326 PHE A C 1
ATOM 2482 O O . PHE A 1 326 ? 11.775 -13.705 -34.510 1.00 74.69 326 PHE A O 1
ATOM 2489 N N . THR A 1 327 ? 13.443 -13.029 -35.842 1.00 83.38 327 THR A N 1
ATOM 2490 C CA . THR A 1 327 ? 14.525 -13.642 -35.046 1.00 83.38 327 THR A CA 1
ATOM 2491 C C . THR A 1 327 ? 15.402 -12.614 -34.334 1.00 83.38 327 THR A C 1
ATOM 2493 O O . THR A 1 327 ? 16.237 -12.991 -33.517 1.00 83.38 327 THR A O 1
ATOM 2496 N N . LYS A 1 328 ? 15.202 -11.322 -34.623 1.00 86.81 328 LYS A N 1
ATOM 2497 C CA . LYS A 1 328 ? 15.963 -10.196 -34.076 1.00 86.81 328 LYS A CA 1
ATOM 2498 C C . LYS A 1 328 ? 15.091 -8.952 -33.881 1.00 86.81 328 LYS A C 1
ATOM 2500 O O . LYS A 1 328 ? 14.043 -8.817 -34.521 1.00 86.81 328 LYS A O 1
ATOM 2505 N N . VAL A 1 329 ? 15.563 -8.016 -33.062 1.00 84.81 329 VAL A N 1
ATOM 2506 C CA . VAL A 1 329 ? 15.024 -6.650 -32.942 1.00 84.81 329 VAL A CA 1
ATOM 2507 C C . VAL A 1 329 ? 15.899 -5.619 -33.659 1.00 84.81 329 VAL A C 1
ATOM 2509 O O . VAL A 1 329 ? 17.089 -5.830 -33.870 1.00 84.81 329 VAL A O 1
ATOM 2512 N N . LYS A 1 330 ? 15.303 -4.475 -34.006 1.00 85.44 330 LYS A N 1
ATOM 2513 C CA . LYS A 1 330 ? 15.996 -3.217 -34.305 1.00 85.44 330 LYS A CA 1
ATOM 2514 C C . LYS A 1 330 ? 15.716 -2.204 -33.203 1.00 85.44 330 LYS A C 1
ATOM 2516 O O . LYS A 1 330 ? 14.604 -2.153 -32.677 1.00 85.44 330 LYS A O 1
ATOM 2521 N N . TRP A 1 331 ? 16.702 -1.366 -32.909 1.00 84.94 331 TRP A N 1
ATOM 2522 C CA . TRP A 1 331 ? 16.572 -0.289 -31.932 1.00 84.94 331 TRP A CA 1
ATOM 2523 C C . TRP A 1 331 ? 16.232 1.033 -32.605 1.00 84.94 331 TRP A C 1
ATOM 2525 O O . TRP A 1 331 ? 16.830 1.404 -33.614 1.00 84.94 331 TRP A O 1
ATOM 2535 N N . PHE A 1 332 ? 15.287 1.758 -32.017 1.00 81.44 332 PHE A N 1
ATOM 2536 C CA . PHE A 1 332 ? 14.862 3.079 -32.457 1.00 81.44 332 PHE A CA 1
ATOM 2537 C C . PHE A 1 332 ? 15.130 4.087 -31.349 1.00 81.44 332 PHE A C 1
ATOM 2539 O O . PHE A 1 332 ? 14.715 3.884 -30.208 1.00 81.44 332 PHE A O 1
ATOM 2546 N N . LEU A 1 333 ? 15.784 5.194 -31.687 1.00 80.38 333 LEU A N 1
ATOM 2547 C CA . LEU A 1 333 ? 15.870 6.347 -30.799 1.00 80.38 333 LEU A CA 1
ATOM 2548 C C . LEU A 1 333 ? 14.499 7.040 -30.766 1.00 80.38 333 LEU A C 1
ATOM 2550 O O . LEU A 1 333 ? 14.005 7.503 -31.797 1.00 80.38 333 LEU A O 1
ATOM 2554 N N . LYS A 1 334 ? 13.872 7.133 -29.591 1.00 76.44 334 LYS A N 1
ATOM 2555 C CA . LYS A 1 334 ? 12.604 7.855 -29.427 1.00 76.44 334 LYS A CA 1
ATOM 2556 C C . LYS A 1 334 ? 12.878 9.353 -29.585 1.00 76.44 334 LYS A C 1
ATOM 2558 O O . LYS A 1 334 ? 13.700 9.926 -28.869 1.00 76.44 334 LYS A O 1
ATOM 2563 N N . LYS A 1 335 ?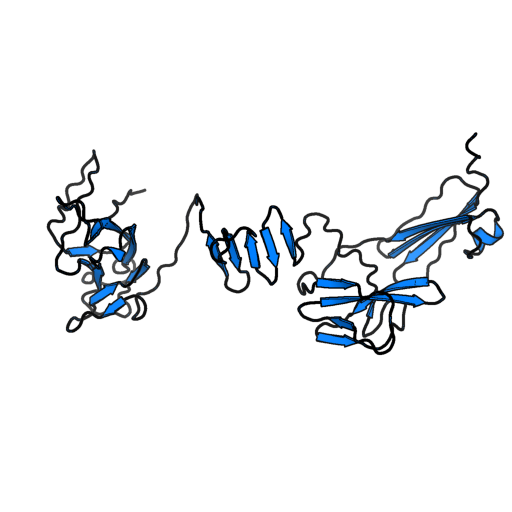 12.234 9.991 -30.571 1.00 63.25 335 LYS A N 1
ATOM 2564 C CA . LYS A 1 335 ? 12.448 11.414 -30.878 1.00 63.25 335 LYS A CA 1
ATOM 2565 C C . LYS A 1 335 ? 12.096 12.274 -29.660 1.00 63.25 335 LYS A C 1
ATOM 2567 O O . LYS A 1 335 ? 11.031 12.128 -29.066 1.00 63.25 335 LYS A O 1
ATOM 2572 N N . TYR A 1 336 ? 12.994 13.200 -29.337 1.00 48.91 336 TYR A N 1
ATOM 2573 C CA . TYR A 1 336 ? 12.801 14.220 -28.312 1.00 48.91 336 TYR A CA 1
ATOM 2574 C C . TYR A 1 336 ? 11.716 15.205 -28.770 1.00 48.91 336 TYR A C 1
ATOM 2576 O O . TYR A 1 336 ? 11.898 15.908 -29.763 1.00 48.91 336 TYR A O 1
ATOM 2584 N N . THR A 1 337 ? 10.595 15.293 -28.056 1.00 35.25 337 THR A N 1
ATOM 2585 C CA . THR A 1 337 ? 9.817 16.537 -28.035 1.00 35.25 337 THR A CA 1
ATOM 2586 C C . THR A 1 337 ? 10.512 17.471 -27.059 1.00 35.25 337 THR A C 1
ATOM 2588 O O . THR A 1 337 ? 10.402 17.282 -25.847 1.00 35.25 337 THR A O 1
ATOM 2591 N N . SER A 1 338 ? 11.239 18.461 -27.576 1.00 32.44 338 SER A N 1
ATOM 2592 C CA . SER A 1 338 ? 11.619 19.620 -26.773 1.00 32.44 338 SER A CA 1
ATOM 2593 C C . SER A 1 338 ? 10.345 20.244 -26.218 1.00 32.44 338 SER A C 1
ATOM 2595 O O . SER A 1 338 ? 9.459 20.607 -26.993 1.00 32.44 338 SER A O 1
ATOM 2597 N N . ARG A 1 339 ? 10.233 20.312 -24.894 1.00 31.19 339 ARG A N 1
ATOM 2598 C CA . ARG A 1 339 ? 9.350 21.291 -24.266 1.00 31.19 339 ARG A CA 1
ATOM 2599 C C . ARG A 1 339 ? 10.063 22.622 -24.183 1.00 31.19 339 ARG A C 1
ATOM 2601 O O . ARG A 1 339 ? 11.277 22.590 -23.876 1.00 31.19 339 ARG A O 1
#

Organism: Bacteroides fragilis (NCBI:txid817)

Foldseek 3Di:
DPDPPQLQKWKWKFWAFQVRPDGDTDTDSDPDDDDDDDPRTFKMKIFIANDDVCSVVVDPRTPDMDIGGDADEDDPPPLQADEDEPEAQDAPDWQAAESHYWYKYWDDDPNDIFIKTFDDYPDIDRDDFPDSCGDPGIHTPSHCNVPPVDDDDHQQDQDVQWHRHPQKTFHVDDDPPHGCWIQHRVVRDIDHVDDDDDDDDDDDADEDDCVQFPDDPPDAQATEGDAQHRHEFDCPPHDDAGHEYEYEWFPVQAFGKHKYAYCQDPDDDDPHYWYKYFYPPFDWADDDPDDDDDDPPDPRPGRMDTGHGDMWMKTWHFDDDPVPDGGTTHIYTDDDDDD

Secondary structure (DSSP, 8-state):
-PPPPGGGSEEEEEEEETTS------EEESS-------TTEEEEEEEEESSHHHHHHT-S--SEEEEEEPP-----TTS-PEEEEEEE--TT--EEESSSEEEEEEEEETTEEEEEEE-STTEEE-SPP--TT--SSEEE----TT--SS----TTEEETTEEEETTEEEES-EETTEESEEEETTT--EEESS----S---PPPEEP-TTTEEEPTT-TTEEEE-S-EEEEE-TTSS-TT--EEEE--BGGGTT-EEEEEE-SSSSS--TT--EEEEEGGGPPPP-----S---------SSEEEE-SEEEEEEEEEPP-TTS---BEEEEEPPP---

pLDDT: mean 73.54, std 15.28, range [31.19, 95.62]